Protein AF-A0A836QS23-F1 (afdb_monomer_lite)

Structure (mmCIF, N/CA/C/O backbone):
data_AF-A0A836QS23-F1
#
_entry.id   AF-A0A836QS23-F1
#
loop_
_atom_site.group_PDB
_atom_site.id
_atom_site.type_symbol
_atom_site.label_atom_id
_atom_site.label_alt_id
_atom_site.label_comp_id
_atom_site.label_asym_id
_atom_site.label_entity_id
_atom_site.label_seq_id
_atom_site.pdbx_PDB_ins_code
_atom_site.Cartn_x
_atom_site.Cartn_y
_atom_site.Cartn_z
_atom_site.occupancy
_atom_site.B_iso_or_equiv
_atom_site.auth_seq_id
_atom_site.auth_comp_id
_atom_site.auth_asym_id
_atom_site.auth_atom_id
_atom_site.pdbx_PDB_model_num
ATOM 1 N N . MET A 1 1 ? -22.807 -13.019 1.064 1.00 57.59 1 MET A N 1
ATOM 2 C CA . MET A 1 1 ? -22.419 -12.203 -0.110 1.00 57.59 1 MET A CA 1
ATOM 3 C C . MET A 1 1 ? -22.154 -10.700 0.180 1.00 57.59 1 MET A C 1
ATOM 5 O O . MET A 1 1 ? -22.660 -9.869 -0.562 1.00 57.59 1 MET A O 1
ATOM 9 N N . PRO A 1 2 ? -21.338 -10.298 1.186 1.00 75.88 2 PRO A N 1
ATOM 10 C CA . PRO A 1 2 ? -20.840 -8.910 1.291 1.00 75.88 2 PRO A CA 1
ATOM 11 C C . PRO A 1 2 ? -19.527 -8.668 0.519 1.00 75.88 2 PRO A C 1
ATOM 13 O O . PRO A 1 2 ? -19.369 -7.630 -0.110 1.00 75.88 2 PRO A O 1
ATOM 16 N N . ALA A 1 3 ? -18.608 -9.642 0.518 1.00 83.88 3 ALA A N 1
ATOM 17 C CA . ALA A 1 3 ? -17.294 -9.510 -0.124 1.00 83.88 3 ALA A CA 1
ATOM 18 C C . ALA A 1 3 ? -17.374 -9.441 -1.661 1.00 83.88 3 ALA A C 1
ATOM 20 O O . ALA A 1 3 ? -16.692 -8.629 -2.276 1.00 83.88 3 ALA A O 1
ATOM 21 N N . GLY A 1 4 ? -18.258 -10.239 -2.274 1.00 89.00 4 GLY A N 1
ATOM 22 C CA . GLY A 1 4 ? -18.464 -10.223 -3.726 1.00 89.00 4 GLY A CA 1
ATOM 23 C C . GLY A 1 4 ? -18.964 -8.872 -4.246 1.00 89.00 4 GLY A C 1
ATOM 24 O O . GLY A 1 4 ? -18.514 -8.427 -5.292 1.00 89.00 4 GLY A O 1
ATOM 25 N N . LEU A 1 5 ? -19.822 -8.179 -3.486 1.00 91.94 5 LEU A N 1
ATOM 26 C CA . LEU A 1 5 ? -20.292 -6.837 -3.843 1.00 91.94 5 LEU A CA 1
ATOM 27 C C . LEU A 1 5 ? -19.134 -5.832 -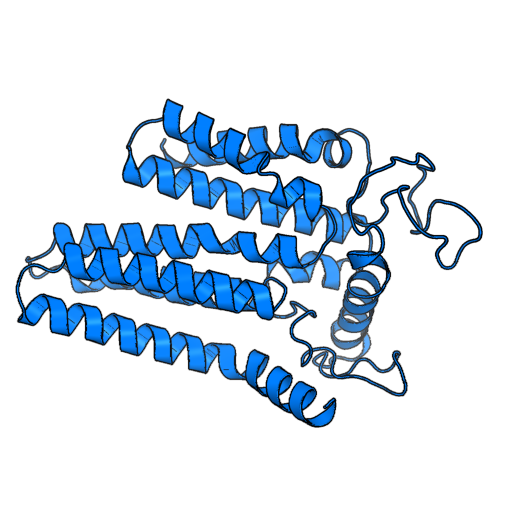3.897 1.00 91.94 5 LEU A C 1
ATOM 29 O O . LEU A 1 5 ? -19.026 -5.080 -4.860 1.00 91.94 5 LEU A O 1
ATOM 33 N N . VAL A 1 6 ? -18.277 -5.832 -2.869 1.00 94.12 6 VAL A N 1
ATOM 34 C CA . VAL A 1 6 ? -17.115 -4.934 -2.795 1.00 94.12 6 VAL A CA 1
ATOM 35 C C . VAL A 1 6 ? -16.161 -5.205 -3.952 1.00 94.12 6 VAL A C 1
ATOM 37 O O . VAL A 1 6 ? -15.735 -4.266 -4.616 1.00 94.12 6 VAL A O 1
ATOM 40 N N . LEU A 1 7 ? -15.865 -6.478 -4.225 1.00 95.69 7 LEU A N 1
ATOM 41 C CA . LEU A 1 7 ? -14.952 -6.854 -5.300 1.00 95.69 7 LEU A CA 1
ATOM 42 C C . LEU A 1 7 ? -15.500 -6.465 -6.677 1.00 95.69 7 LEU A C 1
ATOM 44 O O . LEU A 1 7 ? -14.796 -5.819 -7.444 1.00 95.69 7 LEU A O 1
ATOM 48 N N . VAL A 1 8 ? -16.757 -6.803 -6.978 1.00 94.62 8 VAL A N 1
ATOM 49 C CA . VAL A 1 8 ? -17.387 -6.453 -8.262 1.00 94.62 8 VAL A CA 1
ATOM 50 C C . VAL A 1 8 ? -17.455 -4.936 -8.432 1.00 94.62 8 VAL A C 1
ATOM 52 O O . VAL A 1 8 ? -17.073 -4.425 -9.481 1.00 94.62 8 VAL A O 1
ATOM 55 N N . GLY A 1 9 ? -17.867 -4.203 -7.393 1.00 94.50 9 GLY A N 1
ATOM 56 C CA . GLY A 1 9 ? -17.888 -2.740 -7.416 1.00 94.50 9 GLY A CA 1
ATOM 57 C C . GLY A 1 9 ? -16.504 -2.135 -7.658 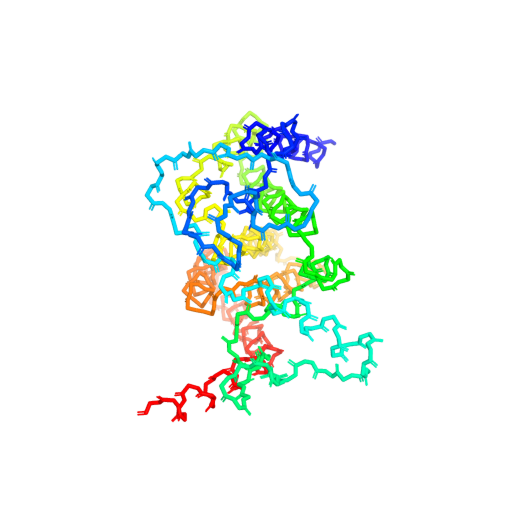1.00 94.50 9 GLY A C 1
ATOM 58 O O . GLY A 1 9 ? -16.372 -1.225 -8.472 1.00 94.50 9 GLY A O 1
ATOM 59 N N . ALA A 1 10 ? -15.465 -2.670 -7.013 1.00 97.12 10 ALA A N 1
ATOM 60 C CA . ALA A 1 10 ? -14.087 -2.220 -7.191 1.00 97.12 10 ALA A CA 1
ATOM 61 C C . ALA A 1 10 ? -13.542 -2.524 -8.596 1.00 97.12 10 ALA A C 1
ATOM 63 O O . ALA A 1 10 ? -12.904 -1.659 -9.188 1.00 97.12 10 ALA A O 1
ATOM 64 N N . VAL A 1 11 ? -13.824 -3.704 -9.158 1.00 97.31 11 VAL A N 1
ATOM 65 C CA . VAL A 1 11 ? -13.418 -4.071 -10.528 1.00 97.31 11 VAL A CA 1
ATOM 66 C C . VAL A 1 11 ? -14.115 -3.193 -11.564 1.00 97.31 11 VAL A C 1
ATOM 68 O O . VAL A 1 11 ? -13.464 -2.714 -12.491 1.00 97.31 11 VAL A O 1
ATOM 71 N N . LEU A 1 12 ? -15.414 -2.926 -11.400 1.00 96.06 12 LEU A N 1
ATOM 72 C CA . LEU A 1 12 ? -16.148 -2.009 -12.276 1.00 96.06 12 LEU A CA 1
ATOM 73 C C . LEU A 1 12 ? -15.589 -0.585 -12.179 1.00 96.06 12 LEU A C 1
ATOM 75 O O . LEU A 1 12 ? -15.312 0.035 -13.201 1.00 96.06 12 LEU A O 1
ATOM 79 N N . ALA A 1 13 ? -15.361 -0.082 -10.964 1.00 96.56 13 ALA A N 1
ATOM 80 C CA . ALA A 1 13 ? -14.792 1.245 -10.740 1.00 96.56 13 ALA A CA 1
ATOM 81 C C . ALA A 1 13 ? -13.368 1.380 -11.313 1.00 96.56 13 ALA A C 1
ATOM 83 O O . ALA A 1 13 ? -13.036 2.392 -11.933 1.00 96.56 13 ALA A O 1
ATOM 84 N N . LEU A 1 14 ? -12.534 0.348 -11.158 1.00 97.44 14 LEU A N 1
ATOM 85 C CA . LEU A 1 14 ? -11.218 0.270 -11.789 1.00 97.44 14 LEU A CA 1
ATOM 86 C C . LEU A 1 14 ? -11.345 0.313 -13.313 1.00 97.44 14 LEU A C 1
ATOM 88 O O . LEU A 1 14 ? -10.713 1.147 -13.949 1.00 97.44 14 LEU A O 1
ATOM 92 N N . SER A 1 15 ? -12.207 -0.532 -13.881 1.00 96.50 15 SER A N 1
ATOM 93 C CA . SER A 1 15 ? -12.419 -0.624 -15.329 1.00 96.50 15 SER A CA 1
ATOM 94 C C . SER A 1 15 ? -12.868 0.704 -15.926 1.00 96.50 15 SER A C 1
ATOM 96 O O . SER A 1 15 ? -12.347 1.119 -16.954 1.00 96.50 15 SER A O 1
ATOM 98 N N . LEU A 1 16 ? -13.787 1.405 -15.257 1.00 94.69 16 LEU A N 1
ATOM 99 C CA . LEU A 1 16 ? -14.281 2.710 -15.697 1.00 94.69 16 LEU A CA 1
ATOM 100 C C . LEU A 1 16 ? -13.229 3.813 -15.561 1.00 94.69 16 LEU A C 1
ATOM 102 O O . LEU A 1 16 ? -13.131 4.673 -16.425 1.00 94.69 16 LEU A O 1
ATOM 106 N N . SER A 1 17 ? -12.448 3.812 -14.481 1.00 94.31 17 SER A N 1
ATOM 107 C CA . SER A 1 17 ? -11.466 4.875 -14.219 1.00 94.31 17 SER A CA 1
ATOM 108 C C . SER A 1 17 ? -10.116 4.669 -14.912 1.00 94.31 17 SER A C 1
ATOM 110 O O . SER A 1 17 ? -9.338 5.614 -15.013 1.00 94.31 17 SER A O 1
ATOM 112 N N . SER A 1 18 ? -9.837 3.454 -15.383 1.00 93.38 18 SER A N 1
ATOM 113 C CA . SER A 1 18 ? -8.595 3.056 -16.058 1.00 93.38 18 SER A CA 1
ATOM 114 C C . SER A 1 18 ? -8.866 2.459 -17.445 1.00 93.38 18 SER A C 1
ATOM 116 O O . SER A 1 18 ? -8.051 1.703 -17.974 1.00 93.38 18 SER A O 1
ATOM 118 N N . TYR A 1 19 ? -10.012 2.802 -18.043 1.00 92.50 19 TYR A N 1
ATOM 119 C CA . TYR A 1 19 ? -10.478 2.250 -19.315 1.00 92.50 19 TYR A CA 1
ATOM 120 C C . TYR A 1 19 ? -9.466 2.374 -20.475 1.00 92.50 19 TYR A C 1
ATOM 122 O O . TYR A 1 19 ? -9.386 1.420 -21.252 1.00 92.50 19 TYR A O 1
ATOM 130 N N . PRO A 1 20 ? -8.645 3.447 -20.606 1.00 88.50 20 PRO A N 1
ATOM 131 C CA . PRO A 1 20 ? -7.677 3.529 -21.698 1.00 88.50 20 PRO A CA 1
ATOM 132 C C . PRO A 1 20 ? -6.587 2.468 -21.584 1.00 88.50 20 PRO A C 1
ATOM 134 O O . PRO A 1 20 ? -6.158 1.906 -22.589 1.00 88.50 20 PRO A O 1
ATOM 137 N N . ILE A 1 21 ? -6.179 2.162 -20.353 1.00 89.75 21 ILE A N 1
ATOM 138 C CA . ILE A 1 21 ? -5.138 1.180 -20.071 1.00 89.75 21 ILE A CA 1
ATOM 139 C C . ILE A 1 21 ? -5.677 -0.233 -20.300 1.00 89.75 21 ILE A C 1
ATOM 141 O O . ILE A 1 21 ? -5.030 -1.055 -20.938 1.00 89.75 21 ILE A O 1
ATOM 145 N N . ILE A 1 22 ? -6.893 -0.510 -19.825 1.00 91.94 22 ILE A N 1
ATOM 146 C CA . ILE A 1 22 ? -7.473 -1.859 -19.868 1.00 91.94 22 ILE A CA 1
ATOM 147 C C . ILE A 1 22 ? -7.976 -2.229 -21.271 1.00 91.94 22 ILE A C 1
ATOM 149 O O . ILE A 1 22 ? -7.797 -3.368 -21.694 1.00 91.94 22 ILE A O 1
ATOM 153 N N . PHE A 1 23 ? -8.618 -1.298 -21.987 1.00 92.00 23 PHE A N 1
ATOM 154 C CA . PHE A 1 23 ? -9.340 -1.610 -23.229 1.00 92.00 23 PHE A CA 1
ATOM 155 C C . PHE A 1 23 ? -8.728 -1.000 -24.491 1.00 92.00 23 PHE A C 1
ATOM 157 O O . PHE A 1 23 ? -8.997 -1.496 -25.581 1.00 92.00 23 PHE A O 1
ATOM 164 N N . PHE A 1 24 ? -7.915 0.053 -24.368 1.00 85.31 24 PHE A N 1
ATOM 165 C CA . PHE A 1 24 ? -7.359 0.777 -25.520 1.00 85.31 24 PHE A CA 1
ATOM 166 C C . PHE A 1 24 ? -5.838 0.657 -25.645 1.00 85.31 24 PHE A C 1
ATOM 168 O O . PHE A 1 24 ? -5.229 1.377 -26.430 1.00 85.31 24 PHE A O 1
ATOM 175 N N . GLY A 1 25 ? -5.226 -0.259 -24.888 1.00 81.56 25 GLY A N 1
ATOM 176 C CA . GLY A 1 25 ? -3.796 -0.544 -24.974 1.00 81.56 25 GLY A CA 1
ATOM 177 C C . GLY A 1 25 ? -2.912 0.645 -24.605 1.00 81.56 25 GLY A C 1
ATOM 178 O O . GLY A 1 25 ? -1.781 0.697 -25.074 1.00 81.56 25 GLY A O 1
ATOM 179 N N . LYS A 1 26 ? -3.416 1.606 -23.813 1.00 83.88 26 LYS A N 1
ATOM 180 C CA . LYS A 1 26 ? -2.613 2.726 -23.303 1.00 83.88 26 LYS A CA 1
ATOM 181 C C . LYS A 1 26 ? -1.786 2.294 -22.086 1.00 83.88 26 LYS A C 1
ATOM 183 O O . LYS A 1 26 ? -2.107 1.303 -21.441 1.00 83.88 26 LYS A O 1
ATOM 188 N N . SER A 1 27 ? -0.739 3.044 -21.748 1.00 83.38 27 SER A N 1
ATOM 189 C CA . SER A 1 27 ? 0.145 2.738 -20.613 1.00 83.38 27 SER A CA 1
ATOM 190 C C . SER A 1 27 ? 0.239 3.901 -19.624 1.00 83.38 27 SER A C 1
ATOM 192 O O . SER A 1 27 ? 0.289 5.064 -20.029 1.00 83.38 27 SER A O 1
ATOM 194 N N . TYR A 1 28 ? 0.312 3.589 -18.328 1.00 83.25 28 TYR A N 1
ATOM 195 C CA . TYR A 1 28 ? 0.644 4.543 -17.267 1.00 83.25 28 TYR A CA 1
ATOM 196 C C . TYR A 1 28 ? 2.083 5.040 -17.381 1.00 83.25 28 TYR A C 1
ATOM 198 O O . TYR A 1 28 ? 2.366 6.177 -17.016 1.00 83.25 28 TYR A O 1
ATOM 206 N N . VAL A 1 29 ? 2.998 4.196 -17.863 1.00 78.94 29 VAL A N 1
ATOM 207 C CA . VAL A 1 29 ? 4.446 4.465 -17.830 1.00 78.94 29 VAL A CA 1
ATOM 208 C C . VAL A 1 29 ? 5.071 4.737 -19.195 1.00 78.94 29 VAL A C 1
ATOM 210 O O . VAL A 1 29 ? 6.198 5.216 -19.258 1.00 78.94 29 VAL A O 1
ATOM 213 N N . SER A 1 30 ? 4.321 4.517 -20.276 1.00 67.94 30 SER A N 1
ATOM 214 C CA . SER A 1 30 ? 4.603 5.062 -21.608 1.00 67.94 30 SER A CA 1
ATOM 215 C C . SER A 1 30 ? 3.483 6.011 -22.057 1.00 67.94 30 SER A C 1
ATOM 217 O O . SER A 1 30 ? 2.884 5.793 -23.119 1.00 67.94 30 SER A O 1
ATOM 219 N N . PRO A 1 31 ? 3.144 7.052 -21.269 1.00 58.06 31 PRO A N 1
ATOM 220 C CA . PRO A 1 31 ? 2.199 8.041 -21.743 1.00 58.06 31 PRO A CA 1
ATOM 221 C C . PRO A 1 31 ? 2.833 8.709 -22.962 1.00 58.06 31 PRO A C 1
ATOM 223 O O . PRO A 1 31 ? 3.966 9.181 -22.886 1.00 58.06 31 PRO A O 1
ATOM 226 N N . GLY A 1 32 ? 2.127 8.806 -24.086 1.00 55.03 32 GLY A N 1
ATOM 227 C CA . GLY A 1 32 ? 2.599 9.611 -25.219 1.00 55.03 32 GLY A CA 1
ATOM 228 C C . GLY A 1 32 ? 2.611 11.120 -24.913 1.00 55.03 32 GLY A C 1
ATOM 229 O O . GLY A 1 32 ? 2.544 11.948 -25.806 1.00 55.03 32 GLY A O 1
ATOM 230 N N . TYR A 1 33 ? 2.667 11.508 -23.639 1.00 57.44 33 TYR A N 1
ATOM 231 C CA . TYR A 1 33 ? 2.225 12.789 -23.096 1.00 57.44 33 TYR A CA 1
ATOM 232 C C . TYR A 1 33 ? 3.390 13.619 -22.530 1.00 57.44 33 TYR A C 1
ATOM 234 O O . TYR A 1 33 ? 3.197 14.381 -21.590 1.00 57.44 33 TYR A O 1
ATOM 242 N N . GLY A 1 34 ? 4.622 13.457 -23.038 1.00 53.53 34 GLY A N 1
ATOM 243 C CA . GLY A 1 34 ? 5.790 14.041 -22.369 1.00 53.53 34 GLY A CA 1
ATOM 244 C C . GLY A 1 34 ? 7.131 14.046 -23.121 1.00 53.53 34 GLY A C 1
ATOM 245 O O . GLY A 1 34 ? 7.172 13.764 -24.326 1.00 53.53 34 GLY A O 1
ATOM 246 N N . PRO A 1 35 ? 8.215 14.423 -22.403 1.00 49.59 35 PRO A N 1
ATOM 247 C CA . PRO A 1 35 ? 9.499 14.862 -22.961 1.00 49.59 35 PRO A CA 1
ATOM 248 C C . PRO A 1 35 ? 10.155 13.797 -23.837 1.00 49.59 35 PRO A C 1
ATOM 250 O O . PRO A 1 35 ? 9.959 12.609 -23.604 1.00 49.59 35 PRO A O 1
ATOM 253 N N . GLN A 1 36 ? 10.936 14.233 -24.832 1.00 47.50 36 GLN A N 1
ATOM 254 C CA . GLN A 1 36 ? 11.770 13.338 -25.638 1.00 47.50 36 GLN A CA 1
ATOM 255 C C . GLN A 1 36 ? 12.676 12.522 -24.706 1.00 47.50 36 GLN A C 1
ATOM 257 O O . GLN A 1 36 ? 13.463 13.089 -23.949 1.00 47.50 36 GLN A O 1
ATOM 262 N N . MET A 1 37 ? 12.510 11.200 -24.721 1.00 55.34 37 MET A N 1
ATOM 263 C CA . MET A 1 37 ? 13.399 10.266 -24.026 1.00 55.34 37 MET A CA 1
ATOM 264 C C . MET A 1 37 ? 14.561 9.889 -24.963 1.00 55.34 37 MET A C 1
ATOM 266 O O . MET A 1 37 ? 14.868 10.621 -25.896 1.00 55.34 37 MET A O 1
ATOM 270 N N . LEU A 1 38 ? 15.212 8.742 -24.739 1.00 47.31 38 LEU A N 1
ATOM 271 C CA . LEU A 1 38 ? 16.379 8.266 -25.503 1.00 47.31 38 LEU A CA 1
ATOM 272 C C . LEU A 1 38 ? 16.175 8.205 -27.034 1.00 47.31 38 LEU A C 1
ATOM 274 O O . LEU A 1 38 ? 17.146 8.124 -27.779 1.00 47.31 38 LEU A O 1
ATOM 278 N N . TYR A 1 39 ? 14.920 8.199 -27.482 1.00 53.97 39 TYR A N 1
ATOM 279 C CA . TYR A 1 39 ? 14.531 8.175 -28.883 1.00 53.97 39 TYR A CA 1
ATOM 280 C C . TYR A 1 39 ? 14.003 9.542 -29.315 1.00 53.97 39 TYR A C 1
ATOM 282 O O . TYR A 1 39 ? 13.221 10.174 -28.601 1.00 53.97 39 TYR A O 1
ATOM 290 N N . ASP A 1 40 ? 14.358 9.943 -30.535 1.00 51.47 40 ASP A N 1
ATOM 291 C CA . ASP A 1 40 ? 13.975 11.232 -31.125 1.00 51.47 40 ASP A CA 1
ATOM 292 C C . ASP A 1 40 ? 12.448 11.407 -31.278 1.00 51.47 40 ASP A C 1
ATOM 294 O O . ASP A 1 40 ? 11.956 12.526 -31.459 1.00 51.47 40 ASP A O 1
ATOM 298 N N . GLY A 1 41 ? 11.681 10.314 -31.171 1.00 56.91 41 GLY A N 1
ATOM 299 C CA . GLY A 1 41 ? 10.227 10.288 -31.283 1.00 56.91 41 GLY A CA 1
ATOM 300 C C . GLY A 1 41 ? 9.556 9.269 -30.361 1.00 56.91 41 GLY A C 1
ATOM 301 O O . GLY A 1 41 ? 10.185 8.363 -29.820 1.00 56.91 41 GLY A O 1
ATOM 302 N N . LEU A 1 42 ? 8.243 9.435 -30.189 1.00 58.81 42 LEU A N 1
ATOM 303 C CA . LEU A 1 42 ? 7.385 8.444 -29.542 1.00 58.81 42 LEU A CA 1
ATOM 304 C C . LEU A 1 42 ? 7.292 7.177 -30.413 1.00 58.81 42 LEU A C 1
ATOM 306 O O . LEU A 1 42 ? 7.285 7.307 -31.639 1.00 58.81 42 LEU A O 1
ATOM 310 N N . PRO A 1 43 ? 7.148 5.980 -29.816 1.00 60.16 43 PRO A N 1
ATOM 311 C CA . PRO A 1 43 ? 7.026 5.705 -28.382 1.00 60.16 43 PRO A CA 1
ATOM 312 C C . PRO A 1 43 ? 8.375 5.475 -27.679 1.00 60.16 43 PRO A C 1
ATOM 314 O O . PRO A 1 43 ? 9.314 4.944 -28.259 1.00 60.16 43 PRO A O 1
ATOM 317 N N . TYR A 1 44 ? 8.458 5.838 -26.394 1.00 60.38 44 TYR A N 1
ATOM 318 C CA . TYR A 1 44 ? 9.711 5.793 -25.623 1.00 60.38 44 TYR A CA 1
ATOM 319 C C . TYR A 1 44 ? 10.038 4.428 -24.996 1.00 60.38 44 TYR A C 1
ATOM 321 O O . TYR A 1 44 ? 11.118 4.261 -24.430 1.00 60.38 44 TYR A O 1
ATOM 329 N N . VAL A 1 45 ? 9.116 3.463 -25.068 1.00 59.06 45 VAL A N 1
ATOM 330 C CA . VAL A 1 45 ? 9.260 2.123 -24.481 1.00 59.06 45 VAL A CA 1
ATOM 331 C C . VAL A 1 45 ? 9.144 1.062 -25.584 1.00 59.06 45 VAL A C 1
ATOM 333 O O . VAL A 1 45 ? 8.177 1.109 -26.354 1.00 59.06 45 VAL A O 1
ATOM 336 N N . PRO A 1 46 ? 10.077 0.090 -25.670 1.00 61.94 46 PRO A N 1
ATOM 337 C CA . PRO A 1 46 ? 10.007 -0.990 -26.652 1.00 61.94 46 PRO A CA 1
ATOM 338 C C . PRO A 1 46 ? 8.677 -1.757 -26.599 1.00 61.94 46 PRO A C 1
ATOM 340 O O . PRO A 1 46 ? 8.203 -2.133 -25.529 1.00 61.94 46 PRO A O 1
ATOM 343 N N . GLY A 1 47 ? 8.076 -2.005 -27.767 1.00 67.19 47 GLY A N 1
ATOM 344 C CA . GLY A 1 47 ? 6.835 -2.781 -27.904 1.00 67.19 47 GLY A CA 1
ATOM 345 C C . GLY A 1 47 ? 5.534 -1.973 -27.834 1.00 67.19 47 GLY A C 1
ATOM 346 O O . GLY A 1 47 ? 4.473 -2.517 -28.132 1.00 67.19 47 GLY A O 1
ATOM 347 N N . TYR A 1 48 ? 5.590 -0.681 -27.508 1.00 65.31 48 TYR A N 1
ATOM 348 C CA . TYR A 1 48 ? 4.432 0.215 -27.575 1.00 65.31 48 TYR A CA 1
ATOM 349 C C . TYR A 1 48 ? 4.286 0.811 -28.989 1.00 65.31 48 TYR A C 1
ATOM 351 O O . TYR A 1 48 ? 5.283 0.950 -29.688 1.00 65.31 48 TYR A O 1
ATOM 359 N N . GLN A 1 49 ? 3.063 1.130 -29.438 1.00 70.06 49 GLN A N 1
ATOM 360 C CA . GLN A 1 49 ? 2.792 1.608 -30.817 1.00 70.06 49 GLN A CA 1
ATOM 361 C C . GLN A 1 49 ? 2.132 2.998 -30.879 1.00 70.06 49 GLN A C 1
ATOM 363 O O . GLN A 1 49 ? 2.065 3.603 -31.943 1.00 70.06 49 GLN A O 1
ATOM 368 N N . SER A 1 50 ? 1.620 3.516 -29.759 1.00 66.50 50 SER A N 1
ATOM 369 C CA . SER A 1 50 ? 0.878 4.783 -29.744 1.00 66.50 50 SER A CA 1
ATOM 370 C C . SER A 1 50 ? 1.812 5.996 -29.688 1.00 66.50 50 SER A C 1
ATOM 372 O O . SER A 1 50 ? 2.675 6.080 -28.814 1.00 66.50 50 SER A O 1
ATOM 374 N N . THR A 1 51 ? 1.552 6.984 -30.550 1.00 68.00 51 THR A N 1
ATOM 375 C CA . THR A 1 51 ? 2.242 8.289 -30.604 1.00 68.00 51 THR A CA 1
ATOM 376 C C . THR A 1 51 ? 1.375 9.465 -30.133 1.00 68.00 51 THR A C 1
ATOM 378 O O . THR A 1 51 ? 1.821 10.610 -30.197 1.00 68.00 51 THR A O 1
ATOM 381 N N . ASP A 1 52 ? 0.137 9.207 -29.695 1.00 64.12 52 ASP A N 1
ATOM 382 C CA . ASP A 1 52 ? -0.821 10.233 -29.258 1.00 64.12 52 ASP A CA 1
ATOM 383 C C . ASP A 1 52 ? -0.282 11.101 -28.117 1.00 64.12 52 ASP A C 1
ATOM 385 O O . ASP A 1 52 ? 0.254 10.569 -27.145 1.00 64.12 52 ASP A O 1
ATOM 389 N N . ARG A 1 53 ? -0.529 12.416 -28.186 1.00 59.34 53 ARG A N 1
ATOM 390 C CA . ARG A 1 53 ? -0.193 13.386 -27.132 1.00 59.34 53 ARG A CA 1
ATOM 391 C C . ARG A 1 53 ? -1.458 13.946 -26.466 1.00 59.34 53 ARG A C 1
ATOM 393 O O . ARG A 1 53 ? -2.440 14.209 -27.150 1.00 59.34 53 ARG A O 1
ATOM 400 N N . GLU A 1 54 ? -1.414 14.176 -25.157 1.00 56.94 54 GLU A N 1
ATOM 401 C CA . GLU A 1 54 ? -2.454 14.830 -24.354 1.00 56.94 54 GLU A CA 1
ATOM 402 C C . GLU A 1 54 ? -1.779 15.917 -23.509 1.00 56.94 54 GLU A C 1
ATOM 404 O O . GLU A 1 54 ? -0.701 15.690 -22.959 1.00 56.94 54 GLU A O 1
ATOM 409 N N . ASP A 1 55 ? -2.398 17.097 -23.434 1.00 60.09 55 ASP A N 1
ATOM 410 C CA . ASP A 1 55 ? -1.914 18.233 -22.642 1.00 60.09 55 ASP A CA 1
ATOM 411 C C . ASP A 1 55 ? -2.527 18.172 -21.237 1.00 60.09 55 ASP A C 1
ATOM 413 O O . ASP A 1 55 ? -3.625 18.674 -20.981 1.00 60.09 55 ASP A O 1
ATOM 417 N N . LEU A 1 56 ? -1.850 17.451 -20.341 1.00 60.75 56 LEU A N 1
ATOM 418 C CA . LEU A 1 56 ? -2.264 17.258 -18.955 1.00 60.75 56 LEU A CA 1
ATOM 419 C C . LEU A 1 56 ? -1.237 17.892 -18.008 1.00 60.75 56 LEU A C 1
ATOM 421 O O . LEU A 1 56 ? -0.038 17.722 -18.215 1.00 60.75 56 LEU A O 1
ATOM 425 N N . PRO A 1 57 ? -1.662 18.535 -16.903 1.00 58.69 57 PRO A N 1
ATOM 426 C CA . PRO A 1 57 ? -0.761 19.177 -15.937 1.00 58.69 57 PRO A CA 1
ATOM 427 C C . PRO A 1 57 ? -0.008 18.174 -15.035 1.00 58.69 57 PRO A C 1
ATOM 429 O O . PRO A 1 57 ? 0.340 18.491 -13.898 1.00 58.69 57 PRO A O 1
ATOM 432 N N . ALA A 1 58 ? 0.188 16.940 -15.497 1.00 61.62 58 ALA A N 1
ATOM 433 C CA . ALA A 1 58 ? 0.777 15.847 -14.739 1.00 61.62 58 ALA A CA 1
ATOM 434 C C . ALA A 1 58 ? 2.236 15.596 -15.158 1.00 61.62 58 ALA A C 1
ATOM 436 O O . ALA A 1 58 ? 2.612 15.780 -16.313 1.00 61.62 58 ALA A O 1
ATOM 437 N N . ASP A 1 59 ? 3.068 15.170 -14.205 1.00 67.19 59 ASP A N 1
ATOM 438 C CA . ASP A 1 59 ? 4.499 14.931 -14.420 1.00 67.19 59 ASP A CA 1
ATOM 439 C C . ASP A 1 59 ? 4.740 13.640 -15.224 1.00 67.19 59 ASP A C 1
ATOM 441 O O . ASP A 1 59 ? 4.973 12.562 -14.673 1.00 67.19 59 ASP A O 1
ATOM 445 N N . ALA A 1 60 ? 4.690 13.749 -16.553 1.00 65.62 60 ALA A N 1
ATOM 446 C CA . ALA A 1 60 ? 4.892 12.636 -17.481 1.00 65.62 60 ALA A CA 1
ATOM 447 C C . ALA A 1 60 ? 6.250 11.916 -17.308 1.00 65.62 60 ALA A C 1
ATOM 449 O O . ALA A 1 60 ? 6.380 10.755 -17.694 1.00 65.62 60 ALA A O 1
ATOM 450 N N . GLY A 1 61 ? 7.242 12.577 -16.702 1.00 71.56 61 GLY A N 1
ATOM 451 C CA . GLY A 1 61 ? 8.585 12.046 -16.485 1.00 71.56 61 GLY A CA 1
ATOM 452 C C . GLY A 1 61 ? 8.780 11.272 -15.176 1.00 71.56 61 GLY A C 1
ATOM 453 O O . GLY A 1 61 ? 9.750 10.524 -15.052 1.00 71.56 61 GLY A O 1
ATOM 454 N N . ALA A 1 62 ? 7.851 11.379 -14.221 1.00 76.31 62 ALA A N 1
ATOM 455 C CA . ALA A 1 62 ? 7.996 10.825 -12.871 1.00 76.31 62 ALA A CA 1
ATOM 456 C C . ALA A 1 62 ? 8.416 9.341 -12.821 1.00 76.31 62 ALA A C 1
ATOM 458 O O . ALA A 1 62 ? 9.230 8.949 -11.986 1.00 76.31 62 ALA A O 1
ATOM 459 N N . MET A 1 63 ? 7.862 8.509 -13.705 1.00 83.06 63 MET A N 1
ATOM 460 C CA . MET A 1 63 ? 8.204 7.084 -13.808 1.00 83.06 63 MET A CA 1
ATOM 461 C C . MET A 1 63 ? 9.401 6.806 -14.731 1.00 83.06 63 MET A C 1
ATOM 463 O O . MET A 1 63 ? 10.308 6.090 -14.290 1.00 83.06 63 MET A O 1
ATOM 467 N N . PRO A 1 64 ? 9.448 7.351 -15.967 1.00 77.75 64 PRO A N 1
ATOM 468 C CA . PRO A 1 64 ? 10.543 7.094 -16.901 1.00 77.75 64 PRO A CA 1
ATOM 469 C C . PRO A 1 64 ? 11.932 7.492 -16.403 1.0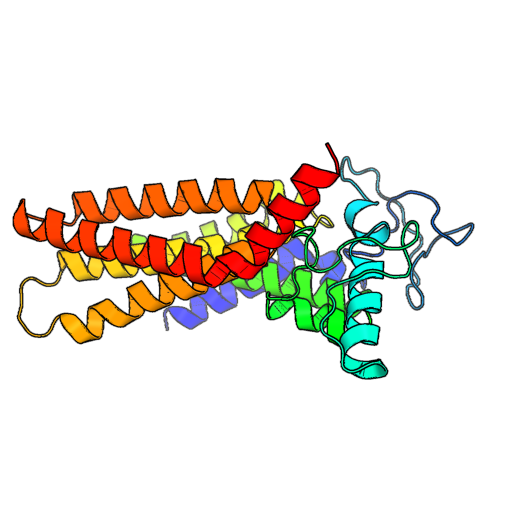0 77.75 64 PRO A C 1
ATOM 471 O O . PRO A 1 64 ? 12.896 6.790 -16.698 1.00 77.75 64 PRO A O 1
ATOM 474 N N . TRP A 1 65 ? 12.052 8.582 -15.638 1.00 74.81 65 TRP A N 1
ATOM 475 C CA . TRP A 1 65 ? 13.363 9.075 -15.202 1.00 74.81 65 TRP A CA 1
ATOM 476 C C . TRP A 1 65 ? 14.070 8.161 -14.216 1.00 74.81 65 TRP A C 1
ATOM 478 O O . TRP A 1 65 ? 15.295 8.185 -14.122 1.00 74.81 65 TRP A O 1
ATOM 488 N N . GLN A 1 66 ? 13.303 7.391 -13.448 1.00 79.75 66 GLN A N 1
ATOM 489 C CA . GLN A 1 66 ? 13.837 6.800 -12.237 1.00 79.75 66 GLN A CA 1
ATOM 490 C C . GLN A 1 66 ? 13.274 5.407 -11.960 1.00 79.75 66 GLN A C 1
ATOM 492 O O . GLN A 1 66 ? 14.014 4.425 -11.935 1.00 79.75 66 GLN A O 1
ATOM 497 N N . ASN A 1 67 ? 11.965 5.300 -11.751 1.00 83.56 67 ASN A N 1
ATOM 498 C CA . ASN A 1 67 ? 11.355 4.074 -11.245 1.00 83.56 67 ASN A CA 1
ATOM 499 C C . ASN A 1 67 ? 11.375 2.933 -12.269 1.00 83.56 67 ASN A C 1
ATOM 501 O O . ASN A 1 67 ? 11.598 1.788 -11.877 1.00 83.56 67 ASN A O 1
ATOM 505 N N . LEU A 1 68 ? 11.211 3.236 -13.563 1.00 83.00 68 LEU A N 1
ATOM 506 C CA . LEU A 1 68 ? 11.366 2.239 -14.628 1.00 83.00 68 LEU A CA 1
ATOM 507 C C . LEU A 1 68 ? 12.796 1.654 -14.650 1.00 83.00 68 LEU A C 1
ATOM 509 O O . LEU A 1 68 ? 12.928 0.442 -14.441 1.00 83.00 68 LEU A O 1
ATOM 513 N N . PRO A 1 69 ? 13.872 2.465 -14.782 1.00 85.31 69 PRO A N 1
ATOM 514 C CA . PRO A 1 69 ? 15.242 1.970 -14.654 1.00 85.31 69 PRO A CA 1
ATOM 515 C C . PRO A 1 69 ? 15.491 1.182 -13.367 1.00 85.31 69 PRO A C 1
ATOM 517 O O . PRO A 1 69 ? 16.113 0.124 -13.405 1.00 85.31 69 PRO A O 1
ATOM 520 N N . TYR A 1 70 ? 14.983 1.646 -12.223 1.00 91.06 70 TYR A N 1
ATOM 521 C CA . TYR A 1 70 ? 15.222 0.974 -10.945 1.00 91.06 70 TYR A CA 1
ATOM 522 C C . TYR A 1 70 ? 14.671 -0.442 -10.900 1.00 91.06 70 TYR A C 1
ATOM 524 O O . TYR A 1 70 ? 15.368 -1.322 -10.406 1.00 91.06 70 TYR A O 1
ATOM 532 N N . SER A 1 71 ? 13.482 -0.688 -11.455 1.00 92.56 71 SER A N 1
ATOM 533 C CA . SER A 1 71 ? 12.952 -2.054 -11.536 1.00 92.56 71 SER A CA 1
ATOM 534 C C . SER A 1 71 ? 13.818 -2.992 -12.377 1.00 92.56 71 SER A C 1
ATOM 536 O O . SER A 1 71 ? 13.948 -4.163 -12.023 1.00 92.56 71 SER A O 1
ATOM 538 N N . ARG A 1 72 ? 14.481 -2.481 -13.424 1.00 92.31 72 ARG A N 1
ATOM 539 C CA . ARG A 1 72 ? 15.456 -3.258 -14.201 1.00 92.31 72 ARG A CA 1
ATOM 540 C C . ARG A 1 72 ? 16.737 -3.513 -13.402 1.00 92.31 72 ARG A C 1
ATOM 542 O O . ARG A 1 72 ? 17.180 -4.651 -13.328 1.00 92.31 72 ARG A O 1
ATOM 549 N N . VAL A 1 73 ? 17.275 -2.503 -12.718 1.00 92.94 73 VAL A N 1
ATOM 550 C CA . VAL A 1 73 ? 18.460 -2.678 -11.852 1.00 92.94 73 VAL A CA 1
ATOM 551 C C . VAL A 1 73 ? 18.179 -3.657 -10.704 1.00 92.94 73 VAL A C 1
ATOM 553 O O . VAL A 1 73 ? 19.038 -4.455 -10.338 1.00 92.94 73 VAL A O 1
ATOM 556 N N . GLN A 1 74 ? 16.970 -3.633 -10.138 1.00 95.12 74 GLN A N 1
ATOM 557 C CA . GLN A 1 74 ? 16.530 -4.608 -9.136 1.00 95.12 74 GLN A CA 1
ATOM 558 C C . GLN A 1 74 ? 16.420 -6.017 -9.719 1.00 95.12 74 GLN A C 1
ATOM 560 O O . GLN A 1 74 ? 16.795 -6.970 -9.039 1.00 95.12 74 GLN A O 1
ATOM 565 N N . HIS A 1 75 ? 15.920 -6.151 -10.952 1.00 95.56 75 HIS A N 1
ATOM 566 C CA . HIS A 1 75 ? 15.864 -7.433 -11.648 1.00 95.56 75 HIS A CA 1
ATOM 567 C C . HIS A 1 75 ? 17.263 -8.035 -11.786 1.00 95.56 75 HIS A C 1
ATOM 569 O O . HIS A 1 75 ? 17.489 -9.156 -11.341 1.00 95.56 75 HIS A O 1
ATOM 575 N N . GLU A 1 76 ? 18.207 -7.271 -12.334 1.00 94.56 76 GLU A N 1
ATOM 576 C CA . GLU A 1 76 ? 19.592 -7.708 -12.540 1.00 94.56 76 GLU A CA 1
ATOM 577 C C . GLU A 1 76 ? 20.258 -8.083 -11.213 1.00 94.56 76 GLU A C 1
ATOM 579 O O . GLU A 1 76 ? 20.829 -9.165 -11.083 1.00 94.56 76 GLU A O 1
ATOM 584 N N . ALA A 1 77 ? 20.103 -7.245 -10.181 1.00 94.31 77 ALA A N 1
ATOM 585 C CA . ALA A 1 77 ? 20.631 -7.541 -8.853 1.00 94.31 77 ALA A CA 1
ATOM 586 C C . ALA A 1 77 ? 20.139 -8.901 -8.334 1.00 94.31 77 ALA A C 1
ATOM 588 O O . ALA A 1 77 ? 20.951 -9.733 -7.940 1.00 94.31 77 ALA A O 1
ATOM 589 N N . VAL A 1 78 ? 18.829 -9.160 -8.381 1.00 96.31 78 VAL A N 1
ATOM 590 C CA . VAL A 1 78 ? 18.238 -10.374 -7.798 1.00 96.31 78 VAL A CA 1
ATOM 591 C C . VAL A 1 78 ? 18.464 -11.610 -8.668 1.00 96.31 78 VAL A C 1
ATOM 593 O O . VAL A 1 78 ? 18.871 -12.649 -8.151 1.00 96.31 78 VAL A O 1
ATOM 596 N N . PHE A 1 79 ? 18.170 -11.524 -9.965 1.00 96.81 79 PHE A N 1
ATOM 597 C CA . PHE A 1 79 ? 18.087 -12.685 -10.854 1.00 96.81 79 PHE A CA 1
ATOM 598 C C . PHE A 1 79 ? 19.380 -12.967 -11.618 1.00 96.81 79 PHE A C 1
ATOM 600 O O . PHE A 1 79 ? 19.643 -14.127 -11.929 1.00 96.81 79 PHE A O 1
ATOM 607 N N . GLU A 1 80 ? 20.197 -11.949 -11.891 1.00 95.25 80 GLU A N 1
ATOM 608 C CA . GLU A 1 80 ? 21.461 -12.120 -12.620 1.00 95.25 80 GLU A CA 1
ATOM 609 C C . GLU A 1 80 ? 22.667 -12.190 -11.674 1.00 95.25 80 GLU A C 1
ATOM 611 O O . GLU A 1 80 ? 23.638 -12.891 -11.962 1.00 95.25 80 GLU A O 1
ATOM 616 N N . HIS A 1 81 ? 22.618 -11.498 -10.530 1.00 94.12 81 HIS A N 1
ATOM 617 C CA . HIS A 1 81 ? 23.747 -11.419 -9.593 1.00 94.12 81 HIS A CA 1
ATOM 618 C C . HIS A 1 81 ? 23.506 -12.104 -8.240 1.00 94.12 81 HIS A C 1
ATOM 620 O O . HIS A 1 81 ? 24.466 -12.361 -7.516 1.00 94.12 81 HIS A O 1
ATOM 626 N N . GLY A 1 82 ? 22.260 -12.442 -7.889 1.00 95.00 82 GLY A N 1
ATOM 627 C CA . GLY A 1 82 ? 21.935 -13.041 -6.588 1.00 95.00 82 GLY A CA 1
ATOM 628 C C . GLY A 1 82 ? 22.163 -12.094 -5.401 1.00 95.00 82 GLY A C 1
ATOM 629 O O . GLY A 1 82 ? 22.382 -12.538 -4.274 1.00 95.00 82 GLY A O 1
ATOM 630 N N . GLU A 1 83 ? 22.129 -10.787 -5.651 1.00 93.44 83 GLU A N 1
ATOM 631 C CA . GLU A 1 83 ? 22.399 -9.718 -4.697 1.00 93.44 83 GLU A CA 1
ATOM 632 C C . GLU A 1 83 ? 21.100 -9.046 -4.235 1.00 93.44 83 GLU A C 1
ATOM 634 O O . GLU A 1 83 ? 20.131 -8.889 -4.981 1.00 93.44 83 GLU A O 1
ATOM 639 N N . PHE A 1 84 ? 21.090 -8.568 -2.990 1.00 92.44 84 PHE A N 1
ATOM 640 C CA . PHE A 1 84 ? 20.046 -7.648 -2.550 1.00 92.44 84 PHE A CA 1
ATOM 641 C C . PHE A 1 84 ? 20.307 -6.261 -3.169 1.00 92.44 84 PHE A C 1
ATOM 643 O O . PHE A 1 84 ? 21.445 -5.789 -3.095 1.00 92.44 84 PHE A O 1
ATOM 650 N N . PRO A 1 85 ? 19.298 -5.566 -3.735 1.00 91.94 85 PRO A N 1
ATOM 651 C CA . PRO A 1 85 ? 19.485 -4.326 -4.498 1.00 91.94 85 PRO A CA 1
ATOM 652 C C . PRO A 1 85 ? 19.766 -3.106 -3.603 1.00 91.94 85 PRO A C 1
ATOM 654 O O . PRO A 1 85 ? 18.991 -2.151 -3.541 1.00 91.94 85 PRO A O 1
ATOM 657 N N . LEU A 1 86 ? 20.891 -3.124 -2.887 1.00 89.56 86 LEU A N 1
ATOM 658 C CA . LEU A 1 86 ? 21.328 -2.040 -2.007 1.00 89.56 86 LEU A CA 1
ATOM 659 C C . LEU A 1 86 ? 21.846 -0.834 -2.794 1.00 89.56 86 LEU A C 1
ATOM 661 O O . LEU A 1 86 ? 21.631 0.301 -2.371 1.00 89.56 86 LEU A O 1
ATOM 665 N N . TRP A 1 87 ? 22.492 -1.069 -3.937 1.00 87.94 87 TRP A N 1
ATOM 666 C CA . TRP A 1 87 ? 23.260 -0.072 -4.678 1.00 87.94 87 TRP A CA 1
ATOM 667 C C . TRP A 1 87 ? 22.870 -0.032 -6.155 1.00 87.94 87 TRP A C 1
ATOM 669 O O . TRP A 1 87 ? 22.794 -1.068 -6.813 1.00 87.94 87 TRP A O 1
ATOM 679 N N . ASN A 1 88 ? 22.648 1.167 -6.689 1.00 88.44 88 ASN A N 1
ATOM 680 C CA . ASN A 1 88 ? 22.449 1.394 -8.113 1.00 88.44 88 ASN A CA 1
ATOM 681 C C . ASN A 1 88 ? 23.779 1.795 -8.749 1.00 88.44 88 ASN A C 1
ATOM 683 O O . ASN A 1 88 ? 24.150 2.964 -8.711 1.00 88.44 88 ASN A O 1
ATOM 687 N N . ARG A 1 89 ? 24.464 0.830 -9.370 1.00 84.62 89 ARG A N 1
ATOM 688 C CA . ARG A 1 89 ? 25.767 1.016 -10.032 1.00 84.62 89 ARG A CA 1
ATOM 689 C C . ARG A 1 89 ? 25.725 1.884 -11.300 1.00 84.62 89 ARG A C 1
ATOM 691 O O . ARG A 1 89 ? 26.773 2.304 -11.774 1.00 84.62 89 ARG A O 1
ATOM 698 N N . TYR A 1 90 ? 24.535 2.167 -11.829 1.00 83.62 90 TYR A N 1
ATOM 699 C CA . TYR A 1 90 ? 24.347 2.857 -13.109 1.00 83.62 90 TYR A CA 1
ATOM 700 C C . TYR A 1 90 ? 24.041 4.353 -12.968 1.00 83.62 90 TYR A C 1
ATOM 702 O O . TYR A 1 90 ? 23.839 5.029 -13.972 1.00 83.62 90 TYR A O 1
ATOM 710 N N . ASN A 1 91 ? 24.004 4.891 -11.745 1.00 79.31 91 ASN A N 1
ATOM 711 C CA . ASN A 1 91 ? 23.728 6.307 -11.507 1.00 79.31 91 ASN A CA 1
ATOM 712 C C . ASN A 1 91 ? 24.882 6.979 -10.748 1.00 79.31 91 ASN A C 1
ATOM 714 O O . ASN A 1 91 ? 25.145 6.617 -9.608 1.00 79.31 91 ASN A O 1
ATOM 718 N N . SER A 1 92 ? 25.536 7.970 -11.368 1.00 66.69 92 SER A N 1
ATOM 719 C CA . SER A 1 92 ? 26.496 8.898 -10.735 1.00 66.69 92 SER A CA 1
ATOM 720 C C . SER A 1 92 ? 27.588 8.228 -9.881 1.00 66.69 92 SER A C 1
ATOM 722 O O . SER A 1 92 ? 27.750 8.554 -8.711 1.00 66.69 92 SER A O 1
ATOM 724 N N . ALA A 1 93 ? 28.319 7.263 -10.459 1.00 72.62 93 ALA A N 1
ATOM 725 C CA . ALA A 1 93 ? 29.311 6.399 -9.783 1.00 72.62 93 ALA A CA 1
ATOM 726 C C . ALA A 1 93 ? 28.750 5.496 -8.662 1.00 72.62 93 ALA A C 1
ATOM 728 O O . ALA A 1 93 ? 29.477 4.696 -8.069 1.00 72.62 93 ALA A O 1
ATOM 729 N N . GLY A 1 94 ? 27.443 5.567 -8.444 1.00 77.44 94 GLY A N 1
ATOM 730 C CA . GLY A 1 94 ? 26.661 4.699 -7.603 1.00 77.44 94 GLY A CA 1
ATOM 731 C C . GLY A 1 94 ? 25.849 5.467 -6.558 1.00 77.44 94 GLY A C 1
ATOM 732 O O . GLY A 1 94 ? 26.361 6.376 -5.908 1.00 77.44 94 GLY A O 1
ATOM 733 N N . LEU A 1 95 ? 24.584 5.082 -6.370 1.00 82.00 95 LEU A N 1
ATOM 734 C CA . LEU A 1 95 ? 23.703 5.637 -5.334 1.00 82.00 95 LEU A CA 1
ATOM 735 C C . LEU A 1 95 ? 22.979 4.527 -4.559 1.00 82.00 95 LEU A C 1
ATOM 737 O O . LEU A 1 95 ? 22.709 3.468 -5.132 1.00 82.00 95 LEU A O 1
ATOM 741 N N . PRO A 1 96 ? 22.592 4.746 -3.286 1.00 86.12 96 PRO A N 1
ATOM 742 C CA . PRO A 1 96 ? 21.764 3.794 -2.550 1.00 86.12 96 PRO A CA 1
ATOM 743 C C . PRO A 1 96 ? 20.419 3.549 -3.250 1.00 86.12 96 PRO A C 1
ATOM 745 O O . PRO A 1 96 ? 19.565 4.431 -3.317 1.00 86.12 96 PRO A O 1
ATOM 748 N N . LEU A 1 97 ? 20.206 2.327 -3.743 1.00 88.50 97 LEU A N 1
ATOM 749 C CA . LEU A 1 97 ? 18.980 1.925 -4.435 1.00 88.50 97 LEU A CA 1
ATOM 750 C C . LEU A 1 97 ? 17.884 1.572 -3.437 1.00 88.50 97 LEU A C 1
ATOM 752 O O . LEU A 1 97 ? 16.789 2.120 -3.503 1.00 88.50 97 LEU A O 1
ATOM 756 N N . PHE A 1 98 ? 18.179 0.698 -2.478 1.00 88.62 98 PHE A N 1
ATOM 757 C CA . PHE A 1 98 ? 17.241 0.388 -1.403 1.00 88.62 98 PHE A CA 1
ATOM 758 C C . PHE A 1 98 ? 17.025 1.600 -0.485 1.00 88.62 98 PHE A C 1
ATOM 760 O O . PHE A 1 98 ? 15.894 1.920 -0.126 1.00 88.62 98 PHE A O 1
ATOM 767 N N . GLY A 1 99 ? 18.116 2.309 -0.179 1.00 79.25 99 GLY A N 1
ATOM 768 C CA . GLY A 1 99 ? 18.162 3.382 0.810 1.00 79.25 99 GLY A CA 1
ATOM 769 C C . GLY A 1 99 ? 17.334 4.618 0.483 1.00 79.25 99 GLY A C 1
ATOM 770 O O . GLY A 1 99 ? 16.815 5.230 1.389 1.00 79.25 99 GLY A O 1
ATOM 771 N N . GLN A 1 100 ? 17.118 4.983 -0.774 1.00 79.19 100 GLN A N 1
ATOM 772 C CA . GLN A 1 100 ? 16.341 6.184 -1.151 1.00 79.19 100 GLN A CA 1
ATOM 773 C C . GLN A 1 100 ? 14.829 6.121 -0.838 1.00 79.19 100 GLN A C 1
ATOM 775 O O . GLN A 1 100 ? 14.105 7.088 -1.071 1.00 79.19 100 GLN A O 1
ATOM 780 N N . GLY A 1 101 ? 14.309 4.976 -0.382 1.00 73.62 101 GLY A N 1
ATOM 781 C CA . GLY A 1 101 ? 12.897 4.804 -0.025 1.00 73.62 101 GLY A CA 1
ATOM 782 C C . GLY A 1 101 ? 11.903 4.831 -1.196 1.00 73.62 101 GLY A C 1
ATOM 783 O O . GLY A 1 101 ? 10.709 4.646 -0.994 1.00 73.62 101 GLY A O 1
ATOM 784 N N . GLN A 1 102 ? 12.376 5.035 -2.427 1.00 80.94 102 GLN A N 1
ATOM 785 C CA . GLN A 1 102 ? 11.568 5.041 -3.654 1.00 80.94 102 GLN A CA 1
ATOM 786 C C . GLN A 1 102 ? 11.658 3.733 -4.449 1.00 80.94 102 GLN A C 1
ATOM 788 O O . GLN A 1 102 ? 10.963 3.579 -5.450 1.00 80.94 102 GLN A O 1
ATOM 793 N N . SER A 1 103 ? 12.500 2.794 -4.012 1.00 88.12 103 SER A N 1
ATOM 794 C CA . SER A 1 103 ? 12.695 1.505 -4.680 1.00 88.12 103 SER A CA 1
ATOM 795 C C . SER A 1 103 ? 11.558 0.524 -4.446 1.00 88.12 103 SER A C 1
ATOM 797 O O . SER A 1 103 ? 11.456 -0.441 -5.185 1.00 88.12 103 SER A O 1
ATOM 799 N N . GLN A 1 104 ? 10.725 0.732 -3.420 1.00 92.56 104 GLN A N 1
ATOM 800 C CA . GLN A 1 104 ? 9.518 -0.060 -3.152 1.00 92.56 104 GLN A CA 1
ATOM 801 C C . GLN A 1 104 ? 9.771 -1.579 -3.055 1.00 92.56 104 GLN A C 1
ATOM 803 O O . GLN A 1 104 ? 8.850 -2.374 -3.196 1.00 92.56 104 GLN A O 1
ATOM 808 N N . PHE A 1 105 ? 11.016 -2.015 -2.834 1.00 93.81 105 PHE A N 1
ATOM 809 C CA . PHE A 1 105 ? 11.423 -3.416 -3.010 1.00 93.81 105 PHE A CA 1
ATOM 810 C C . PHE A 1 105 ? 10.729 -4.381 -2.033 1.00 93.81 105 PHE A C 1
ATOM 812 O O . PHE A 1 105 ? 10.539 -5.560 -2.328 1.00 93.81 105 PHE A O 1
ATOM 819 N N . LEU A 1 106 ? 10.316 -3.871 -0.869 1.00 93.88 106 LEU A N 1
ATOM 820 C CA . LEU A 1 106 ? 9.573 -4.631 0.139 1.00 93.88 106 LEU A CA 1
ATOM 821 C C . LEU A 1 106 ? 8.053 -4.656 -0.102 1.00 93.88 106 LEU A C 1
ATOM 823 O O . LEU A 1 106 ? 7.340 -5.311 0.655 1.00 93.88 106 LEU A O 1
ATOM 827 N N . ASP A 1 107 ? 7.540 -3.960 -1.122 1.00 95.50 107 ASP A N 1
ATOM 828 C CA . ASP A 1 107 ? 6.134 -4.039 -1.524 1.00 95.50 107 ASP A CA 1
ATOM 829 C C . ASP A 1 107 ? 5.899 -5.270 -2.421 1.00 95.50 107 ASP A C 1
ATOM 831 O O . ASP A 1 107 ? 6.452 -5.339 -3.521 1.00 95.50 107 ASP A O 1
ATOM 835 N N . PRO A 1 108 ? 5.042 -6.228 -2.023 1.00 96.75 108 PRO A N 1
ATOM 836 C CA . PRO A 1 108 ? 4.763 -7.421 -2.819 1.00 96.75 108 PRO A CA 1
ATOM 837 C C . PRO A 1 108 ? 4.233 -7.118 -4.223 1.00 96.75 108 PRO A C 1
ATOM 839 O O . PRO A 1 108 ? 4.567 -7.830 -5.165 1.00 96.75 108 PRO A O 1
ATOM 842 N N . LEU A 1 109 ? 3.433 -6.059 -4.396 1.00 97.12 109 LEU A N 1
ATOM 843 C CA . LEU A 1 109 ? 2.937 -5.688 -5.726 1.00 97.12 109 LEU A CA 1
ATOM 844 C C . LEU A 1 109 ? 4.055 -5.148 -6.619 1.00 97.12 109 LEU A C 1
ATOM 846 O O . LEU A 1 109 ? 3.981 -5.265 -7.842 1.00 97.12 109 LEU A O 1
ATOM 850 N N . HIS A 1 110 ? 5.113 -4.587 -6.034 1.00 96.12 110 HIS A N 1
ATOM 851 C CA . HIS A 1 110 ? 6.245 -4.098 -6.802 1.00 96.12 110 HIS A CA 1
ATOM 852 C C . HIS A 1 110 ? 7.052 -5.211 -7.467 1.00 96.12 110 HIS A C 1
ATOM 854 O O . HIS A 1 110 ? 7.596 -4.988 -8.547 1.00 96.12 110 HIS A O 1
ATOM 860 N N . TRP A 1 111 ? 7.050 -6.419 -6.904 1.00 97.00 111 TRP A N 1
ATOM 861 C CA . TRP A 1 111 ? 7.732 -7.566 -7.501 1.00 97.00 111 TRP A CA 1
ATOM 862 C C . TRP A 1 111 ? 7.219 -7.924 -8.895 1.00 97.00 111 TRP A C 1
ATOM 864 O O . TRP A 1 111 ? 7.971 -8.495 -9.672 1.00 97.00 111 TRP A O 1
ATOM 874 N N . ILE A 1 112 ? 5.998 -7.521 -9.259 1.00 97.31 112 ILE A N 1
ATOM 875 C CA . ILE A 1 112 ? 5.500 -7.638 -10.636 1.00 97.31 112 ILE A CA 1
ATOM 876 C C . ILE A 1 112 ? 6.414 -6.872 -11.597 1.00 97.31 112 ILE A C 1
ATOM 878 O O . ILE A 1 112 ? 6.822 -7.415 -12.618 1.00 97.31 112 ILE A O 1
ATOM 882 N N . ALA A 1 113 ? 6.783 -5.638 -11.247 1.00 95.25 113 ALA A N 1
ATOM 883 C CA . ALA A 1 113 ? 7.678 -4.815 -12.053 1.00 95.25 113 ALA A CA 1
ATOM 884 C C . ALA A 1 113 ? 9.117 -5.350 -12.058 1.00 95.25 113 ALA A C 1
ATOM 886 O O . ALA A 1 113 ? 9.764 -5.315 -13.098 1.00 95.25 113 ALA A O 1
ATOM 887 N N . VAL A 1 114 ? 9.605 -5.870 -10.924 1.00 96.38 114 VAL A N 1
ATOM 888 C CA . VAL A 1 114 ? 10.955 -6.458 -10.823 1.00 96.38 114 VAL A CA 1
ATOM 889 C C . VAL A 1 114 ? 11.057 -7.736 -11.661 1.00 96.38 114 VAL A C 1
ATOM 891 O O . VAL A 1 114 ? 11.958 -7.875 -12.479 1.00 96.38 114 VAL A O 1
ATOM 894 N N . VAL A 1 115 ? 10.114 -8.668 -11.511 1.00 97.06 115 VAL A N 1
ATOM 895 C CA . VAL A 1 115 ? 10.074 -9.912 -12.300 1.00 97.06 115 VAL A CA 1
ATOM 896 C C . VAL A 1 115 ? 9.835 -9.610 -13.776 1.00 97.06 115 VAL A C 1
ATOM 898 O O . VAL A 1 115 ? 10.450 -10.234 -14.629 1.00 97.06 115 VAL A O 1
ATOM 901 N N . GLY A 1 116 ? 8.995 -8.621 -14.080 1.00 95.12 116 GLY A N 1
ATOM 902 C CA . GLY A 1 116 ? 8.737 -8.153 -15.438 1.00 95.12 116 GLY A CA 1
ATOM 903 C C . GLY A 1 116 ? 9.859 -7.313 -16.049 1.00 95.12 116 GLY A C 1
ATOM 904 O O . GLY A 1 116 ? 9.593 -6.625 -17.030 1.00 95.12 116 GLY A O 1
ATOM 905 N N . GLU A 1 117 ? 11.071 -7.324 -15.485 1.00 92.81 117 GLU A N 1
ATOM 906 C CA . GLU A 1 117 ? 12.269 -6.643 -16.010 1.00 92.81 117 GLU A CA 1
ATOM 907 C C . GLU A 1 117 ? 12.113 -5.120 -16.176 1.00 92.81 117 GLU A C 1
ATOM 909 O O . GLU A 1 117 ? 12.798 -4.489 -16.977 1.00 92.81 117 GLU A O 1
ATOM 914 N N . GLY A 1 118 ? 11.185 -4.508 -15.440 1.00 85.75 118 GLY A N 1
ATOM 915 C CA . GLY A 1 118 ? 10.832 -3.096 -15.584 1.00 85.75 118 GLY A CA 1
ATOM 916 C C . GLY A 1 118 ? 10.034 -2.751 -16.842 1.00 85.75 118 GLY A C 1
ATOM 917 O O . GLY A 1 118 ? 9.853 -1.570 -17.141 1.00 85.75 118 GLY A O 1
ATOM 918 N N . ASN A 1 119 ? 9.509 -3.749 -17.558 1.00 86.62 119 ASN A N 1
ATOM 919 C CA . ASN A 1 119 ? 8.686 -3.539 -18.745 1.00 86.62 119 ASN A CA 1
ATOM 920 C C . ASN A 1 119 ? 7.387 -2.777 -18.435 1.00 86.62 119 ASN A C 1
ATOM 922 O O . ASN A 1 119 ? 6.792 -2.914 -17.361 1.00 86.62 119 ASN A O 1
ATOM 926 N N . GLY A 1 120 ? 6.898 -2.027 -19.429 1.00 84.69 120 GLY A N 1
ATOM 927 C CA . GLY A 1 120 ? 5.718 -1.169 -19.283 1.00 84.69 120 GLY A CA 1
ATOM 928 C C . GLY A 1 120 ? 4.461 -1.912 -18.820 1.00 84.69 120 GLY A C 1
ATOM 929 O O . GLY A 1 120 ? 3.806 -1.481 -17.874 1.00 84.69 120 GLY A O 1
ATOM 930 N N . TRP A 1 121 ? 4.186 -3.087 -19.397 1.00 88.50 121 TRP A N 1
ATOM 931 C CA . TRP A 1 121 ? 3.019 -3.905 -19.037 1.00 88.50 121 TRP A CA 1
ATOM 932 C C . TRP A 1 121 ? 3.019 -4.329 -17.559 1.00 88.50 121 TRP A C 1
ATOM 934 O O . TRP A 1 121 ? 1.963 -4.404 -16.930 1.00 88.50 121 TRP A O 1
ATOM 944 N N . ALA A 1 122 ? 4.199 -4.605 -16.992 1.00 93.81 122 ALA A N 1
ATOM 945 C CA . ALA A 1 122 ? 4.342 -5.071 -15.618 1.00 93.81 122 ALA A CA 1
ATOM 946 C C . ALA A 1 122 ? 4.049 -3.937 -14.631 1.00 93.81 122 ALA A C 1
ATOM 948 O O . ALA A 1 122 ? 3.381 -4.126 -13.611 1.00 93.81 122 ALA A O 1
ATOM 949 N N . TRP A 1 123 ? 4.488 -2.729 -14.977 1.00 92.12 123 TRP A N 1
ATOM 950 C CA . TRP A 1 123 ? 4.134 -1.522 -14.247 1.00 92.12 123 TRP A CA 1
ATOM 951 C C . TRP A 1 123 ? 2.654 -1.180 -14.368 1.00 92.12 123 TRP A C 1
ATOM 953 O O . TRP A 1 123 ? 2.030 -0.896 -13.347 1.00 92.12 123 TRP A O 1
ATOM 963 N N . ASP A 1 124 ? 2.070 -1.268 -15.562 1.00 92.81 124 ASP A N 1
ATOM 964 C CA . ASP A 1 124 ? 0.636 -1.038 -15.761 1.00 92.81 124 ASP A CA 1
ATOM 965 C C . ASP A 1 124 ? -0.200 -1.999 -14.912 1.00 92.81 124 ASP A C 1
ATOM 967 O O . ASP A 1 124 ? -1.122 -1.580 -14.207 1.00 92.81 124 ASP A O 1
ATOM 971 N N . LEU A 1 125 ? 0.184 -3.278 -14.883 1.00 96.00 125 LEU A N 1
ATOM 972 C CA . LEU A 1 125 ? -0.441 -4.274 -14.022 1.00 96.00 125 LEU A CA 1
ATOM 973 C C . LEU A 1 125 ? -0.300 -3.915 -12.535 1.00 96.00 125 LEU A C 1
ATOM 975 O O . LEU A 1 125 ? -1.285 -3.999 -11.797 1.00 96.00 125 LEU A O 1
ATOM 979 N N . LYS A 1 126 ? 0.879 -3.460 -12.089 1.00 96.06 126 LYS A N 1
ATOM 980 C CA . LYS A 1 126 ? 1.076 -2.966 -10.716 1.00 96.06 126 LYS A CA 1
ATOM 981 C C . LYS A 1 126 ? 0.139 -1.795 -10.406 1.00 96.06 126 LYS A C 1
ATOM 983 O O . LYS A 1 126 ? -0.554 -1.849 -9.396 1.00 96.06 126 LYS A O 1
ATOM 988 N N . PHE A 1 127 ? 0.068 -0.767 -11.256 1.00 95.12 127 PHE A N 1
ATOM 989 C CA . PHE A 1 127 ? -0.832 0.384 -11.067 1.00 95.12 127 PHE A CA 1
ATOM 990 C C . PHE A 1 127 ? -2.294 -0.049 -10.926 1.00 95.12 127 PHE A C 1
ATOM 992 O O . PHE A 1 127 ? -2.982 0.369 -9.987 1.00 95.12 127 PHE A O 1
ATOM 999 N N . LEU A 1 128 ? -2.757 -0.927 -11.819 1.00 97.12 128 LEU A N 1
ATOM 1000 C CA . LEU A 1 128 ? -4.122 -1.446 -11.799 1.00 97.12 128 LEU A CA 1
ATOM 1001 C C . LEU A 1 128 ? -4.415 -2.234 -10.518 1.00 97.12 128 LEU A C 1
ATOM 1003 O O . LEU A 1 128 ? -5.432 -1.986 -9.865 1.00 97.12 128 LEU A O 1
ATOM 1007 N N . LEU A 1 129 ? -3.522 -3.141 -10.116 1.00 98.06 129 LEU A N 1
ATOM 1008 C CA . LEU A 1 129 ? -3.693 -3.943 -8.903 1.00 98.06 129 LEU A CA 1
ATOM 1009 C C . LEU A 1 129 ? -3.603 -3.097 -7.633 1.00 98.06 129 LEU A C 1
ATOM 1011 O O . LEU A 1 129 ? -4.416 -3.276 -6.729 1.00 98.06 129 LEU A O 1
ATOM 1015 N N . SER A 1 130 ? -2.690 -2.131 -7.572 1.00 97.62 130 SER A N 1
ATOM 1016 C CA . SER A 1 130 ? -2.597 -1.190 -6.454 1.00 97.62 130 SER A CA 1
ATOM 1017 C C . SER A 1 130 ? -3.888 -0.389 -6.288 1.00 97.62 130 SER A C 1
ATOM 1019 O O . SER A 1 130 ? -4.429 -0.292 -5.182 1.00 97.62 130 SER A O 1
ATOM 1021 N N . LYS A 1 131 ? -4.449 0.123 -7.392 1.00 97.62 131 LYS A N 1
ATOM 1022 C CA . LYS A 1 131 ? -5.738 0.825 -7.370 1.00 97.62 131 LYS A CA 1
ATOM 1023 C C . LYS A 1 131 ? -6.881 -0.112 -6.981 1.00 97.62 131 LYS A C 1
ATOM 1025 O O . LYS A 1 131 ? -7.740 0.279 -6.196 1.00 97.62 131 LYS A O 1
ATOM 1030 N N . LEU A 1 132 ? -6.879 -1.358 -7.453 1.00 98.19 132 LEU A N 1
ATOM 1031 C CA . LEU A 1 132 ? -7.873 -2.359 -7.064 1.00 98.19 132 LEU A CA 1
ATOM 1032 C C . LEU A 1 132 ? -7.844 -2.636 -5.557 1.00 98.19 132 LEU A C 1
ATOM 1034 O O . LEU A 1 132 ? -8.890 -2.601 -4.910 1.00 98.19 132 LEU A O 1
ATOM 1038 N N . VAL A 1 133 ? -6.658 -2.872 -4.989 1.00 98.38 133 VAL A N 1
ATOM 1039 C CA . VAL A 1 133 ? -6.470 -3.116 -3.550 1.00 98.38 133 VAL A CA 1
ATOM 1040 C C . VAL A 1 133 ? -6.976 -1.925 -2.737 1.00 98.38 133 VAL A C 1
ATOM 1042 O O . VAL A 1 133 ? -7.713 -2.126 -1.769 1.00 98.38 133 VAL A O 1
ATOM 1045 N N . PHE A 1 134 ? -6.674 -0.696 -3.165 1.00 98.31 134 PHE A N 1
ATOM 1046 C CA . PHE A 1 134 ? -7.229 0.519 -2.564 1.00 98.31 134 PHE A CA 1
ATOM 1047 C C . PHE A 1 134 ? -8.768 0.532 -2.603 1.00 98.31 134 PHE A C 1
ATOM 1049 O O . PHE A 1 134 ? -9.412 0.713 -1.567 1.00 98.31 134 PHE A O 1
ATOM 1056 N N . LEU A 1 135 ? -9.374 0.300 -3.772 1.00 98.25 135 LEU A N 1
ATOM 1057 C CA . LEU A 1 135 ? -10.829 0.361 -3.963 1.00 98.25 135 LEU A CA 1
ATOM 1058 C C . LEU A 1 135 ? -11.577 -0.703 -3.159 1.00 98.25 135 LEU A C 1
ATOM 1060 O O . LEU A 1 135 ? -12.612 -0.406 -2.554 1.00 98.25 135 LEU A O 1
ATOM 1064 N N . VAL A 1 136 ? -11.037 -1.923 -3.103 1.00 98.31 136 VAL A N 1
ATOM 1065 C CA . VAL A 1 136 ? -11.573 -2.999 -2.259 1.00 98.31 136 VAL A CA 1
ATOM 1066 C C . VAL A 1 136 ? -11.502 -2.594 -0.788 1.00 98.31 136 VAL A C 1
ATOM 1068 O O . VAL A 1 136 ? -12.485 -2.763 -0.066 1.00 98.31 136 VAL A O 1
ATOM 1071 N N . GLY A 1 137 ? -10.389 -2.009 -0.342 1.00 97.75 137 GLY A N 1
ATOM 1072 C CA . GLY A 1 137 ? -10.236 -1.533 1.032 1.00 97.75 137 GLY A CA 1
ATOM 1073 C C . GLY A 1 137 ? -11.232 -0.423 1.393 1.00 97.75 137 GLY A C 1
ATOM 1074 O O . GLY A 1 137 ? -11.895 -0.507 2.428 1.00 97.75 137 GLY A O 1
ATOM 1075 N N . ILE A 1 138 ? -11.420 0.577 0.521 1.00 97.81 138 ILE A N 1
ATOM 1076 C CA . ILE A 1 138 ? -12.431 1.635 0.709 1.00 97.81 138 ILE A CA 1
ATOM 1077 C C . ILE A 1 138 ? -13.838 1.040 0.784 1.00 97.81 138 ILE A C 1
ATOM 1079 O O . ILE A 1 138 ? -14.583 1.338 1.721 1.00 97.81 138 ILE A O 1
ATOM 1083 N N . GLY A 1 139 ? -14.202 0.168 -0.159 1.00 97.31 139 GLY A N 1
ATOM 1084 C CA . GLY A 1 139 ? -15.512 -0.482 -0.152 1.00 97.31 139 GLY A CA 1
ATOM 1085 C C . GLY A 1 139 ? -15.736 -1.326 1.103 1.00 97.31 139 GLY A C 1
ATOM 1086 O O . GLY A 1 139 ? -16.809 -1.274 1.704 1.00 97.31 139 GLY A O 1
ATOM 1087 N N . ALA A 1 140 ? -14.711 -2.042 1.571 1.00 97.19 140 ALA A N 1
ATOM 1088 C CA . ALA A 1 140 ? -14.772 -2.806 2.812 1.00 97.19 140 ALA A CA 1
ATOM 1089 C C . ALA A 1 140 ? -14.986 -1.904 4.042 1.00 97.19 140 ALA A C 1
ATOM 1091 O O . ALA A 1 140 ? -15.800 -2.242 4.906 1.00 97.19 140 ALA A O 1
ATOM 1092 N N . CYS A 1 141 ? -14.317 -0.748 4.113 1.00 97.06 141 CYS A N 1
ATOM 1093 C CA . CYS A 1 141 ? -14.532 0.255 5.161 1.00 97.06 141 CYS A CA 1
ATOM 1094 C C . CYS A 1 141 ? -15.973 0.773 5.163 1.00 97.06 141 CYS A C 1
ATOM 1096 O O . CYS A 1 141 ? -16.654 0.689 6.187 1.00 97.06 141 CYS A O 1
ATOM 1098 N N . VAL A 1 142 ? -16.469 1.250 4.018 1.00 96.69 142 VAL A N 1
ATOM 1099 C CA . VAL A 1 142 ? -17.814 1.841 3.904 1.00 96.69 142 VAL A CA 1
ATOM 1100 C C . VAL A 1 142 ? -18.896 0.816 4.220 1.00 96.69 142 VAL A C 1
ATOM 1102 O O . VAL A 1 142 ? -19.821 1.109 4.985 1.00 96.69 142 VAL A O 1
ATOM 1105 N N . LEU A 1 143 ? -18.764 -0.407 3.703 1.00 95.94 143 LEU A N 1
ATOM 1106 C CA . LEU A 1 143 ? -19.710 -1.483 3.982 1.00 95.94 143 LEU A CA 1
ATOM 1107 C C . LEU A 1 143 ? -19.729 -1.840 5.467 1.00 95.94 143 LEU A C 1
ATOM 1109 O O . LEU A 1 143 ? -20.794 -2.098 6.026 1.00 95.94 143 LEU A O 1
ATOM 1113 N N . ARG A 1 144 ? -18.565 -1.837 6.124 1.00 93.56 144 ARG A N 1
ATOM 1114 C CA . ARG A 1 144 ? -18.455 -2.135 7.555 1.00 93.56 144 ARG A CA 1
ATOM 1115 C C . ARG A 1 144 ? -19.058 -1.037 8.425 1.00 93.56 144 ARG A C 1
ATOM 1117 O O . ARG A 1 144 ? -19.676 -1.368 9.434 1.00 93.56 144 ARG A O 1
ATOM 1124 N N . MET A 1 145 ? -18.863 0.227 8.054 1.00 93.81 145 MET A N 1
ATOM 1125 C CA . MET A 1 145 ? -19.373 1.382 8.798 1.00 93.81 145 MET A CA 1
ATOM 1126 C C . MET A 1 145 ? -20.883 1.559 8.630 1.00 93.81 145 MET A C 1
ATOM 1128 O O . MET A 1 145 ? -21.572 1.859 9.598 1.00 93.81 145 MET A O 1
ATOM 1132 N N . THR A 1 146 ? -21.400 1.374 7.413 1.00 94.62 146 THR A N 1
ATOM 1133 C CA . THR A 1 146 ? -22.788 1.736 7.074 1.00 94.62 146 THR A CA 1
ATOM 1134 C C . THR A 1 146 ? -23.726 0.540 6.941 1.00 94.62 146 THR A C 1
ATOM 1136 O O . THR A 1 146 ? -24.937 0.697 7.065 1.00 94.62 146 THR A O 1
ATOM 1139 N N . GLY A 1 147 ? -23.209 -0.647 6.607 1.00 93.12 147 GLY A N 1
ATOM 1140 C CA . GLY A 1 147 ? -24.020 -1.799 6.196 1.00 93.12 147 GLY A CA 1
ATOM 1141 C C . GLY A 1 147 ? -24.802 -1.598 4.887 1.00 93.12 147 GLY A C 1
ATOM 1142 O O . GLY A 1 147 ? -25.497 -2.516 4.447 1.00 93.12 147 GLY A O 1
ATOM 1143 N N . ASN A 1 148 ? -24.698 -0.430 4.243 1.00 95.00 148 ASN A N 1
ATOM 1144 C CA . ASN A 1 148 ? -25.501 -0.055 3.087 1.00 95.00 148 ASN A CA 1
ATOM 1145 C C . ASN A 1 148 ? -24.765 -0.385 1.782 1.00 95.00 148 ASN A C 1
ATOM 1147 O O . ASN A 1 148 ? -23.710 0.170 1.467 1.00 95.00 148 ASN A O 1
ATOM 1151 N N . ARG A 1 149 ? -25.361 -1.285 0.994 1.00 94.62 149 ARG A N 1
ATOM 1152 C CA . ARG A 1 149 ? -24.802 -1.770 -0.275 1.00 94.62 149 ARG A CA 1
ATOM 1153 C C . ARG A 1 149 ? -24.686 -0.668 -1.326 1.00 94.62 149 ARG A C 1
ATOM 1155 O O . ARG A 1 149 ? -23.663 -0.590 -1.997 1.00 94.62 149 ARG A O 1
ATOM 1162 N N . LEU A 1 150 ? -25.704 0.183 -1.443 1.00 94.38 150 LEU A N 1
ATOM 1163 C CA . LEU A 1 150 ? -25.724 1.265 -2.426 1.00 94.38 150 LEU A CA 1
ATOM 1164 C C . LEU A 1 150 ? -24.673 2.322 -2.084 1.00 94.38 150 LEU A C 1
ATOM 1166 O O . LEU A 1 150 ? -23.886 2.696 -2.946 1.00 94.38 150 LEU A O 1
ATOM 1170 N N . ALA A 1 151 ? -24.611 2.736 -0.815 1.00 95.25 151 ALA A N 1
ATOM 1171 C CA . ALA A 1 151 ? -23.594 3.676 -0.348 1.00 95.25 151 ALA A CA 1
ATOM 1172 C C . ALA A 1 151 ? -22.177 3.121 -0.558 1.00 95.25 151 ALA A C 1
ATOM 1174 O O . ALA A 1 151 ? -21.290 3.847 -0.993 1.00 95.25 151 ALA A O 1
ATOM 1175 N N . THR A 1 152 ? -21.978 1.822 -0.315 1.00 95.88 152 THR A N 1
ATOM 1176 C CA . THR A 1 152 ? -20.700 1.146 -0.574 1.00 95.88 152 THR A CA 1
ATOM 1177 C C . THR A 1 152 ? -20.295 1.270 -2.038 1.00 95.88 152 THR A C 1
ATOM 1179 O O . THR A 1 152 ? -19.209 1.760 -2.320 1.00 95.88 152 THR A O 1
ATOM 1182 N N . VAL A 1 153 ? -21.169 0.874 -2.969 1.00 94.94 153 VAL A N 1
ATOM 1183 C CA . VAL A 1 153 ? -20.863 0.937 -4.406 1.00 94.94 153 VAL A CA 1
ATOM 1184 C C . VAL A 1 153 ? -20.631 2.379 -4.851 1.00 94.94 153 VAL A C 1
ATOM 1186 O O . VAL A 1 153 ? -19.636 2.645 -5.517 1.00 94.94 153 VAL A O 1
ATOM 1189 N N . ALA A 1 154 ? -21.493 3.314 -4.442 1.00 95.56 154 ALA A N 1
ATOM 1190 C CA . ALA A 1 154 ? -21.370 4.722 -4.806 1.00 95.56 154 ALA A CA 1
ATOM 1191 C C . ALA A 1 154 ? -20.031 5.317 -4.344 1.00 95.56 154 ALA A C 1
ATOM 1193 O O . ALA A 1 154 ? -19.327 5.930 -5.141 1.00 95.56 154 ALA A O 1
ATOM 1194 N N . ILE A 1 155 ? -19.635 5.089 -3.087 1.00 96.62 155 ILE A N 1
ATOM 1195 C CA . ILE A 1 155 ? -18.368 5.612 -2.562 1.00 96.62 155 ILE A CA 1
ATOM 1196 C C . ILE A 1 155 ? -17.164 4.896 -3.178 1.00 96.62 155 ILE A C 1
ATOM 1198 O O . ILE A 1 155 ? -16.183 5.562 -3.493 1.00 96.62 155 ILE A O 1
ATOM 1202 N N . THR A 1 156 ? -17.218 3.579 -3.401 1.00 96.25 156 THR A N 1
ATOM 1203 C CA . THR A 1 156 ? -16.138 2.855 -4.092 1.00 96.25 156 THR A CA 1
ATOM 1204 C C . THR A 1 156 ? -15.933 3.384 -5.510 1.00 96.25 156 THR A C 1
ATOM 1206 O O . THR A 1 156 ? -14.794 3.628 -5.898 1.00 96.25 156 THR A O 1
ATOM 1209 N N . VAL A 1 157 ? -17.010 3.617 -6.268 1.00 95.31 157 VAL A N 1
ATOM 1210 C CA . VAL A 1 157 ? -16.917 4.204 -7.612 1.00 95.31 157 VAL A CA 1
ATOM 1211 C C . VAL A 1 157 ? -16.337 5.611 -7.535 1.00 95.31 157 VAL A C 1
ATOM 1213 O O . VAL A 1 157 ? -15.325 5.868 -8.178 1.00 95.31 157 VAL A O 1
ATOM 1216 N N . SER A 1 158 ? -16.882 6.493 -6.693 1.00 95.94 158 SER A N 1
ATOM 1217 C CA . SER A 1 158 ? -16.361 7.858 -6.525 1.00 95.94 158 SER A CA 1
ATOM 1218 C C . SER A 1 158 ? -14.888 7.883 -6.106 1.00 95.94 158 SER A C 1
ATOM 1220 O O .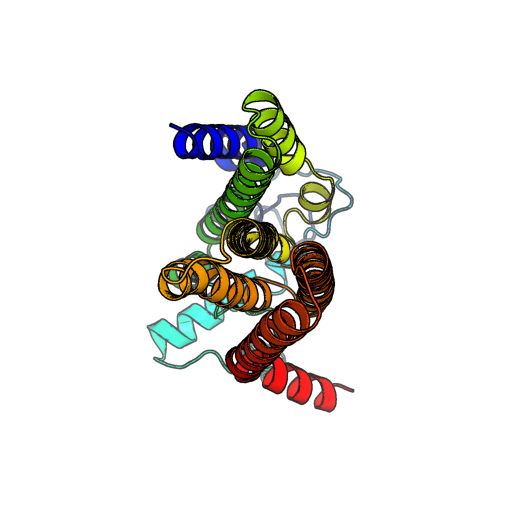 SER A 1 158 ? -14.119 8.706 -6.599 1.00 95.94 158 SER A O 1
ATOM 1222 N N . ALA A 1 159 ? -14.461 6.953 -5.247 1.00 96.62 159 ALA A N 1
ATOM 1223 C CA . ALA A 1 159 ? -13.076 6.849 -4.802 1.00 96.62 159 ALA A CA 1
ATOM 1224 C C . ALA A 1 159 ? -12.100 6.523 -5.947 1.00 96.62 159 ALA A C 1
ATOM 1226 O O . ALA A 1 159 ? -10.933 6.906 -5.884 1.00 96.62 159 ALA A O 1
ATOM 1227 N N . ALA A 1 160 ? -12.555 5.862 -7.016 1.00 95.94 160 ALA A N 1
ATOM 1228 C CA . ALA A 1 160 ? -11.728 5.586 -8.192 1.00 95.94 160 ALA A CA 1
ATOM 1229 C C . ALA A 1 160 ? -11.421 6.838 -9.029 1.00 95.94 160 ALA A C 1
ATOM 1231 O O . ALA A 1 160 ? -10.448 6.832 -9.790 1.00 95.94 160 ALA A O 1
ATOM 1232 N N . PHE A 1 161 ? -12.214 7.899 -8.856 1.00 94.31 161 PHE A N 1
ATOM 1233 C CA . PHE A 1 161 ? -12.127 9.168 -9.581 1.00 94.31 161 PHE A CA 1
ATOM 1234 C C . PHE A 1 161 ? -11.657 10.336 -8.706 1.00 94.31 161 PHE A C 1
ATOM 1236 O O . PHE A 1 161 ? -11.787 11.492 -9.108 1.00 94.31 161 PHE A O 1
ATOM 1243 N N . ILE A 1 162 ? -11.098 10.080 -7.516 1.00 92.75 162 ILE A N 1
ATOM 1244 C CA . ILE A 1 162 ? -10.485 11.168 -6.746 1.00 92.75 162 ILE A CA 1
ATOM 1245 C C . ILE A 1 162 ? -9.376 11.826 -7.572 1.00 92.75 162 ILE A C 1
ATOM 1247 O O . ILE A 1 162 ? -8.560 11.141 -8.195 1.00 92.75 162 ILE A O 1
ATOM 1251 N N . GLY A 1 163 ? -9.316 13.161 -7.535 1.00 86.50 163 GLY A N 1
ATOM 1252 C CA . GLY A 1 163 ? -8.374 13.942 -8.344 1.00 86.50 163 GLY A CA 1
ATOM 1253 C C . GLY A 1 163 ? -6.907 13.551 -8.141 1.00 86.50 163 GLY A C 1
ATOM 1254 O O . GLY A 1 163 ? -6.098 13.726 -9.044 1.00 86.50 163 GLY A O 1
ATOM 1255 N N . PHE A 1 164 ? -6.573 12.934 -7.003 1.00 88.81 164 PHE A N 1
ATOM 1256 C CA . PHE A 1 164 ? -5.250 12.375 -6.741 1.00 88.81 164 PHE A CA 1
ATOM 1257 C C . PHE A 1 164 ? -4.784 11.388 -7.823 1.00 88.81 164 PHE A C 1
ATOM 1259 O O . PHE A 1 164 ? -3.670 11.526 -8.319 1.00 88.81 164 PHE A O 1
ATOM 1266 N N . PHE A 1 165 ? -5.625 10.429 -8.232 1.00 88.81 165 PHE A N 1
ATOM 1267 C CA . PHE A 1 165 ? -5.237 9.433 -9.241 1.00 88.81 165 PHE A CA 1
ATOM 1268 C C . PHE A 1 165 ? -5.112 10.017 -10.643 1.00 88.81 165 PHE A C 1
ATOM 1270 O O . PHE A 1 165 ? -4.435 9.429 -11.476 1.00 88.81 165 PHE A O 1
ATOM 1277 N N . TYR A 1 166 ? -5.751 11.155 -10.899 1.00 83.38 166 TYR A N 1
ATOM 1278 C CA . TYR A 1 166 ? -5.609 11.870 -12.159 1.00 83.38 166 TYR A CA 1
ATOM 1279 C C . TYR A 1 166 ? -4.340 12.730 -12.164 1.00 83.38 166 TYR A C 1
ATOM 1281 O O . TYR A 1 166 ? -3.529 12.657 -13.077 1.00 83.38 166 TYR A O 1
ATOM 1289 N N . PHE A 1 167 ? -4.118 13.490 -11.090 1.00 81.69 167 PHE A N 1
ATOM 1290 C CA . PHE A 1 167 ? -2.963 14.376 -10.952 1.00 81.69 167 PHE A CA 1
ATOM 1291 C C . PHE A 1 167 ? -1.633 13.618 -10.820 1.00 81.69 167 PHE A C 1
ATOM 1293 O O . PHE A 1 167 ? -0.593 14.089 -11.270 1.00 81.69 167 PHE A O 1
ATOM 1300 N N . ARG A 1 168 ? -1.651 12.437 -10.192 1.00 84.00 168 ARG A N 1
ATOM 1301 C CA . ARG A 1 168 ? -0.474 11.589 -9.942 1.00 84.00 168 ARG A CA 1
ATOM 1302 C C . ARG A 1 168 ? -0.565 10.254 -10.682 1.00 84.00 168 ARG A C 1
ATOM 1304 O O . ARG A 1 168 ? -0.106 9.240 -10.160 1.00 84.00 168 ARG A O 1
ATOM 1311 N N . PHE A 1 169 ? -1.179 10.249 -11.867 1.00 82.00 169 PHE A N 1
ATOM 1312 C CA . PHE A 1 169 ? -1.535 9.025 -12.594 1.00 82.00 169 PHE A CA 1
ATOM 1313 C C . PHE A 1 169 ? -0.345 8.092 -12.856 1.00 82.00 169 PHE A C 1
ATOM 1315 O O . PHE A 1 169 ? -0.502 6.880 -12.773 1.00 82.00 169 PHE A O 1
ATOM 1322 N N . ASN A 1 170 ? 0.842 8.649 -13.098 1.00 84.31 170 ASN A N 1
ATOM 1323 C CA . ASN A 1 170 ? 2.086 7.930 -13.357 1.00 84.31 170 ASN A CA 1
ATOM 1324 C C . ASN A 1 170 ? 3.168 8.257 -12.315 1.00 84.31 170 ASN A C 1
ATOM 1326 O O . ASN A 1 170 ? 4.339 8.276 -12.657 1.00 84.31 170 ASN A O 1
ATOM 1330 N N . HIS A 1 171 ? 2.826 8.593 -11.070 1.00 87.50 171 HIS A N 1
ATOM 1331 C CA . HIS A 1 171 ? 3.823 8.993 -10.068 1.00 87.50 171 HIS A CA 1
ATOM 1332 C C . HIS A 1 171 ? 3.888 7.966 -8.923 1.00 87.50 171 HIS A C 1
ATOM 1334 O O . HIS A 1 171 ? 2.836 7.510 -8.480 1.00 87.50 171 HIS A O 1
ATOM 1340 N N . PRO A 1 172 ? 5.064 7.643 -8.345 1.00 87.94 172 PRO A N 1
ATOM 1341 C CA . PRO A 1 172 ? 5.187 6.630 -7.283 1.00 87.94 172 PRO A CA 1
ATOM 1342 C C . PRO A 1 172 ? 4.330 6.886 -6.031 1.00 87.94 172 PRO A C 1
ATOM 1344 O O . PRO A 1 172 ? 3.912 5.954 -5.352 1.00 87.94 172 PRO A O 1
ATOM 1347 N N . VAL A 1 173 ? 4.003 8.150 -5.751 1.00 90.31 173 VAL A N 1
ATOM 1348 C CA . VAL A 1 173 ? 3.050 8.529 -4.685 1.00 90.31 173 VAL A CA 1
ATOM 1349 C C . VAL A 1 173 ? 1.673 7.866 -4.844 1.00 90.31 173 VAL A C 1
ATOM 1351 O O . VAL A 1 173 ? 0.968 7.682 -3.855 1.00 90.31 173 VAL A O 1
ATOM 1354 N N . PHE A 1 174 ? 1.292 7.474 -6.066 1.00 92.50 174 PHE A N 1
ATOM 1355 C CA . PHE A 1 174 ? 0.075 6.715 -6.366 1.00 92.50 174 PHE A CA 1
ATOM 1356 C C . PHE A 1 174 ? -0.081 5.514 -5.429 1.00 92.50 174 PHE A C 1
ATOM 1358 O O . PHE A 1 174 ? -1.165 5.238 -4.910 1.00 92.50 174 PHE A O 1
ATOM 1365 N N . PHE A 1 175 ? 1.031 4.827 -5.171 1.00 94.88 175 PHE A N 1
ATOM 1366 C CA . PHE A 1 175 ? 1.063 3.585 -4.418 1.00 94.88 175 PHE A CA 1
ATOM 1367 C C . PHE A 1 175 ? 0.904 3.785 -2.906 1.00 94.88 175 PHE A C 1
ATOM 1369 O O . PHE A 1 175 ? 0.491 2.847 -2.225 1.00 94.88 175 PHE A O 1
ATOM 1376 N N . ASN A 1 176 ? 1.116 4.995 -2.380 1.00 94.38 176 ASN A N 1
ATOM 1377 C CA . ASN A 1 176 ? 0.914 5.310 -0.961 1.00 94.38 176 ASN A CA 1
ATOM 1378 C C . ASN A 1 176 ? -0.547 5.137 -0.528 1.00 94.38 176 ASN A C 1
ATOM 1380 O O . ASN A 1 176 ? -0.818 4.947 0.652 1.00 94.38 176 ASN A O 1
ATOM 1384 N N . LEU A 1 177 ? -1.505 5.200 -1.457 1.00 95.56 177 LEU A N 1
ATOM 1385 C CA . LEU A 1 177 ? -2.907 4.944 -1.131 1.00 95.56 177 LEU A CA 1
ATOM 1386 C C . LEU A 1 177 ? -3.245 3.452 -1.078 1.00 95.56 177 LEU A C 1
ATOM 1388 O O . LEU A 1 177 ? -4.223 3.100 -0.432 1.00 95.56 177 LEU A O 1
ATOM 1392 N N . THR A 1 178 ? -2.450 2.571 -1.691 1.00 97.38 178 THR A N 1
ATOM 1393 C CA . THR A 1 178 ? -2.766 1.139 -1.875 1.00 97.38 178 THR A CA 1
ATOM 1394 C C . THR A 1 178 ? -3.255 0.468 -0.591 1.00 97.38 178 THR A C 1
ATOM 1396 O O . THR A 1 178 ? -4.336 -0.122 -0.557 1.00 97.38 178 THR A O 1
ATOM 1399 N N . TYR A 1 179 ? -2.479 0.593 0.489 1.00 98.19 179 TYR A N 1
ATOM 1400 C CA . TYR A 1 179 ? -2.733 -0.105 1.752 1.00 98.19 179 TYR A CA 1
ATOM 1401 C C . TYR A 1 179 ? -3.384 0.780 2.825 1.00 98.19 179 TYR A C 1
ATOM 1403 O O . TYR A 1 179 ? -3.861 0.266 3.838 1.00 98.19 179 TYR A O 1
ATOM 1411 N N . ALA A 1 180 ? -3.485 2.092 2.596 1.00 97.31 180 ALA A N 1
ATOM 1412 C CA . ALA A 1 180 ? -4.043 3.048 3.552 1.00 97.31 180 ALA A CA 1
ATOM 1413 C C . ALA A 1 180 ? -5.476 2.699 4.026 1.00 97.31 180 ALA A C 1
ATOM 1415 O O . ALA A 1 180 ? -5.717 2.680 5.239 1.00 97.31 180 ALA A O 1
ATOM 1416 N N . PRO A 1 181 ? -6.430 2.332 3.143 1.00 97.88 181 PRO A N 1
ATOM 1417 C CA . PRO A 1 181 ? -7.761 1.912 3.575 1.00 97.88 181 PRO A CA 1
ATOM 1418 C C . PRO A 1 181 ? -7.749 0.636 4.417 1.00 97.88 181 PRO A C 1
ATOM 1420 O O . PRO A 1 181 ? -8.619 0.465 5.263 1.00 97.88 181 PRO A O 1
ATOM 1423 N N . TRP A 1 182 ? -6.775 -0.254 4.215 1.00 98.44 182 TRP A N 1
ATOM 1424 C CA . TRP A 1 182 ? -6.674 -1.506 4.963 1.00 98.44 182 TRP A CA 1
ATOM 1425 C C . TRP A 1 182 ? -6.211 -1.276 6.397 1.00 98.44 182 TRP A C 1
ATOM 1427 O O . TRP A 1 182 ? -6.772 -1.881 7.311 1.00 98.44 182 TRP A O 1
ATOM 1437 N N . VAL A 1 183 ? -5.282 -0.337 6.618 1.00 98.31 183 VAL A N 1
ATOM 1438 C CA . VAL A 1 183 ? -4.932 0.133 7.971 1.00 98.31 183 VAL A CA 1
ATOM 1439 C C . VAL A 1 183 ? -6.199 0.594 8.691 1.00 98.31 183 VAL A C 1
ATOM 1441 O O . VAL A 1 183 ? -6.505 0.129 9.792 1.00 98.31 183 VAL A O 1
ATOM 1444 N N . PHE A 1 184 ? -6.991 1.447 8.037 1.00 97.50 184 PHE A N 1
ATOM 1445 C CA . PHE A 1 184 ? -8.236 1.956 8.608 1.00 97.50 184 PHE A CA 1
ATOM 1446 C C . PHE A 1 184 ? -9.284 0.853 8.829 1.00 97.50 184 PHE A C 1
ATOM 1448 O O . PHE A 1 184 ? -9.909 0.794 9.887 1.00 97.50 184 PHE A O 1
ATOM 1455 N N . TYR A 1 185 ? -9.436 -0.076 7.884 1.00 97.69 185 TYR A N 1
ATOM 1456 C CA . TYR A 1 185 ? -10.350 -1.213 7.990 1.00 97.69 185 TYR A CA 1
ATOM 1457 C C . TYR A 1 185 ? -10.069 -2.068 9.232 1.00 97.69 185 TYR A C 1
ATOM 1459 O O . TYR A 1 185 ? -10.992 -2.420 9.976 1.00 97.69 185 TYR A O 1
ATOM 1467 N N . PHE A 1 186 ? -8.798 -2.384 9.493 1.00 97.88 186 PHE A N 1
ATOM 1468 C CA . PHE A 1 186 ? -8.427 -3.170 10.667 1.00 97.88 186 PHE A CA 1
ATOM 1469 C C . PHE A 1 186 ? -8.587 -2.385 11.972 1.00 97.88 186 PHE A C 1
ATOM 1471 O O . PHE A 1 186 ? -8.979 -2.975 12.981 1.00 97.88 186 PHE A O 1
ATOM 1478 N N . TYR A 1 187 ? -8.421 -1.059 11.952 1.00 97.50 187 TYR A N 1
ATOM 1479 C CA . TYR A 1 187 ? -8.831 -0.206 13.070 1.00 97.50 187 TYR A CA 1
ATOM 1480 C C . TYR A 1 187 ? -10.340 -0.264 13.326 1.00 97.50 187 TYR A C 1
ATOM 1482 O O . TYR A 1 187 ? -10.747 -0.485 14.466 1.00 97.50 187 TYR A O 1
ATOM 1490 N N . LEU A 1 188 ? -11.186 -0.173 12.295 1.00 96.00 188 LEU A N 1
ATOM 1491 C CA . LEU A 1 188 ? -12.641 -0.342 12.442 1.00 96.00 188 LEU A CA 1
ATOM 1492 C C . LEU A 1 188 ? -13.000 -1.723 13.011 1.00 96.00 188 LEU A C 1
ATOM 1494 O O . LEU A 1 188 ? -13.962 -1.877 13.769 1.00 96.00 188 LEU A O 1
ATOM 1498 N N . GLN A 1 189 ? -12.238 -2.758 12.657 1.00 94.50 189 GLN A N 1
ATOM 1499 C CA . GLN A 1 189 ? -12.395 -4.085 13.243 1.00 94.50 189 GLN A CA 1
ATOM 1500 C C . GLN A 1 189 ? -11.967 -4.129 14.713 1.00 94.50 189 GLN A C 1
ATOM 1502 O O . GLN A 1 189 ? -12.681 -4.733 15.519 1.00 94.50 189 GLN A O 1
ATOM 1507 N N . LEU A 1 190 ? -10.859 -3.481 15.077 1.00 94.19 190 LEU A N 1
ATOM 1508 C CA . LEU A 1 190 ? -10.392 -3.379 16.458 1.00 94.19 190 LEU A CA 1
ATOM 1509 C C . LEU A 1 190 ? -11.410 -2.647 17.338 1.00 94.19 190 LEU A C 1
ATOM 1511 O O . LEU A 1 190 ? -11.817 -3.187 18.363 1.00 94.19 190 LEU A O 1
ATOM 1515 N N . VAL A 1 191 ? -11.864 -1.469 16.905 1.00 94.00 191 VAL A N 1
ATOM 1516 C CA . VAL A 1 191 ? -12.860 -0.633 17.596 1.00 94.00 191 VAL A CA 1
ATOM 1517 C C . VAL A 1 191 ? -14.124 -1.436 17.879 1.00 94.00 191 VAL A C 1
ATOM 1519 O O . VAL A 1 191 ? -14.513 -1.588 19.034 1.00 94.00 191 VAL A O 1
ATOM 1522 N N . ARG A 1 192 ? -14.687 -2.086 16.855 1.00 91.12 192 ARG A N 1
ATOM 1523 C CA . ARG A 1 192 ? -15.870 -2.941 17.018 1.00 91.12 192 ARG A CA 1
ATOM 1524 C C . ARG A 1 192 ? -15.628 -4.112 17.977 1.00 91.12 192 ARG A C 1
ATOM 1526 O O . ARG A 1 192 ? -16.527 -4.516 18.706 1.00 91.12 192 ARG A O 1
ATOM 1533 N N . THR A 1 193 ? -14.418 -4.672 17.995 1.00 89.94 193 THR A N 1
ATOM 1534 C CA . THR A 1 193 ? -14.053 -5.755 18.926 1.00 89.94 193 THR A CA 1
ATOM 1535 C C . THR A 1 193 ? -13.979 -5.255 20.372 1.00 89.94 193 THR A C 1
ATOM 1537 O O . THR A 1 193 ? -14.364 -5.979 21.291 1.00 89.94 193 THR A O 1
ATOM 1540 N N . ILE A 1 194 ? -13.512 -4.021 20.583 1.00 89.81 194 ILE A N 1
ATOM 1541 C CA . ILE A 1 194 ? -13.485 -3.371 21.899 1.00 89.81 194 ILE A CA 1
ATOM 1542 C C . ILE A 1 194 ? -14.914 -3.103 22.386 1.00 89.81 194 ILE A C 1
ATOM 1544 O O . ILE A 1 194 ? -15.232 -3.448 23.523 1.00 89.81 194 ILE A O 1
ATOM 1548 N N . GLU A 1 195 ? -15.784 -2.570 21.524 1.00 88.25 195 GLU A N 1
ATOM 1549 C CA . GLU A 1 195 ? -17.187 -2.277 21.854 1.00 88.25 195 GLU A CA 1
ATOM 1550 C C . GLU A 1 195 ? -17.986 -3.530 22.238 1.00 88.25 195 GLU A C 1
ATOM 1552 O O . GLU A 1 195 ? -18.783 -3.499 23.175 1.00 88.25 195 GLU A O 1
ATOM 1557 N N . LEU A 1 196 ? -17.764 -4.648 21.537 1.00 83.75 196 LEU A N 1
ATOM 1558 C CA . LEU A 1 196 ? -18.529 -5.886 21.720 1.00 83.75 196 LEU A CA 1
ATOM 1559 C C . LEU A 1 196 ? -18.064 -6.758 22.907 1.00 83.75 196 LEU A C 1
ATOM 1561 O O . LEU A 1 196 ? -18.755 -7.715 23.257 1.00 83.75 196 LEU A O 1
ATOM 1565 N N . GLY A 1 197 ? -16.897 -6.503 23.513 1.00 68.88 197 GLY A N 1
ATOM 1566 C CA . GLY A 1 197 ? -16.157 -7.556 24.225 1.00 68.88 197 GLY A CA 1
ATOM 1567 C C . GLY A 1 197 ? -15.585 -7.226 25.606 1.00 68.88 197 GLY A C 1
ATOM 1568 O O . GLY A 1 197 ? -14.365 -7.210 25.757 1.00 68.88 197 GLY A O 1
ATOM 1569 N N . GLN A 1 198 ? -16.451 -7.121 26.627 1.00 54.47 198 GLN A N 1
ATOM 1570 C CA . GLN A 1 198 ? -16.131 -7.321 28.062 1.00 54.47 198 GLN A CA 1
ATOM 1571 C C . GLN A 1 198 ? -16.233 -8.801 28.527 1.00 54.47 198 GLN A C 1
ATOM 1573 O O . GLN A 1 198 ? -16.148 -9.084 29.721 1.00 54.47 198 GLN A O 1
ATOM 1578 N N . ARG A 1 199 ? -16.404 -9.788 27.628 1.00 53.44 199 ARG A N 1
ATOM 1579 C CA . ARG A 1 199 ? -16.495 -11.221 27.996 1.00 53.44 199 ARG A CA 1
ATOM 1580 C C . ARG A 1 199 ? -15.241 -12.024 27.616 1.00 53.44 199 ARG A C 1
ATOM 1582 O O . ARG A 1 199 ? -14.693 -11.875 26.528 1.00 53.44 199 ARG A O 1
ATOM 1589 N N . ARG A 1 200 ? -14.836 -12.910 28.542 1.00 46.88 200 ARG A N 1
ATOM 1590 C CA . ARG A 1 200 ? -13.593 -13.719 28.668 1.00 46.88 200 ARG A CA 1
ATOM 1591 C C . ARG A 1 200 ? -13.054 -14.469 27.428 1.00 46.88 200 ARG A C 1
ATOM 1593 O O . ARG A 1 200 ? -11.954 -14.996 27.497 1.00 46.88 200 ARG A O 1
ATOM 1600 N N . TRP A 1 201 ? -13.754 -14.493 26.295 1.00 45.28 201 TRP A N 1
ATOM 1601 C CA . TRP A 1 201 ? -13.348 -15.208 25.068 1.00 45.28 201 TRP A CA 1
ATOM 1602 C C . TRP A 1 201 ? -12.625 -14.306 24.034 1.00 45.28 201 TRP A C 1
ATOM 1604 O O . TRP A 1 201 ? -12.438 -14.675 22.877 1.00 45.28 201 TRP A O 1
ATOM 1614 N N . SER A 1 202 ? -12.201 -13.111 24.463 1.00 54.03 202 SER A N 1
ATOM 1615 C CA . SER A 1 202 ? -11.841 -11.957 23.617 1.00 54.03 202 SER A CA 1
ATOM 1616 C C . SER A 1 202 ? -10.424 -11.967 23.002 1.00 54.03 202 SER A C 1
ATOM 1618 O O . SER A 1 202 ? -10.200 -11.316 21.984 1.00 54.03 202 SER A O 1
ATOM 1620 N N . HIS A 1 203 ? -9.452 -12.713 23.545 1.00 55.91 203 HIS A N 1
ATOM 1621 C CA . HIS A 1 203 ? -8.045 -12.563 23.122 1.00 55.91 203 HIS A CA 1
ATOM 1622 C C . HIS A 1 203 ? -7.756 -13.031 21.685 1.00 55.91 203 HIS A C 1
ATOM 1624 O O . HIS A 1 203 ? -7.079 -12.322 20.944 1.00 55.91 203 HIS A O 1
ATOM 1630 N N . LYS A 1 204 ? -8.311 -14.174 21.250 1.00 60.16 204 LYS A N 1
ATOM 1631 C CA . LYS A 1 204 ? -8.081 -14.700 19.886 1.00 60.16 204 LYS A CA 1
ATOM 1632 C C . LYS A 1 204 ? -8.682 -13.801 18.797 1.00 60.16 204 LYS A C 1
ATOM 1634 O O . LYS A 1 204 ? -8.108 -13.669 17.723 1.00 60.16 204 LYS A O 1
ATOM 1639 N N . TRP A 1 205 ? -9.794 -13.128 19.095 1.00 67.50 205 TRP A N 1
ATOM 1640 C CA . TRP A 1 205 ? -10.482 -12.239 18.153 1.00 67.50 205 TRP A CA 1
ATOM 1641 C C . TRP A 1 205 ? -9.842 -10.848 18.050 1.00 67.50 205 TRP A C 1
ATOM 1643 O O . TRP A 1 205 ? -10.008 -10.179 17.032 1.00 67.50 205 TRP A O 1
ATOM 1653 N N . ARG A 1 206 ? -9.064 -10.431 19.061 1.00 77.44 206 ARG A N 1
ATOM 1654 C CA . ARG A 1 206 ? -8.267 -9.192 19.024 1.00 77.44 206 ARG A CA 1
ATOM 1655 C C . ARG A 1 206 ? -6.965 -9.324 18.234 1.00 77.44 206 ARG A C 1
ATOM 1657 O O . ARG A 1 206 ? -6.468 -8.316 17.750 1.00 77.44 206 ARG A O 1
ATOM 1664 N N . ALA A 1 207 ? -6.423 -10.531 18.073 1.00 86.56 207 ALA A N 1
ATOM 1665 C CA . ALA A 1 207 ? -5.165 -10.728 17.352 1.00 86.56 207 ALA A CA 1
ATOM 1666 C C . ALA A 1 207 ? -5.280 -10.347 15.867 1.00 86.56 207 ALA A C 1
ATOM 1668 O O . ALA A 1 207 ? -4.420 -9.645 15.349 1.00 86.56 207 ALA A O 1
ATOM 1669 N N . LEU A 1 208 ? -6.372 -10.741 15.203 1.00 91.19 208 LEU A N 1
ATOM 1670 C CA . LEU A 1 208 ? -6.578 -10.488 13.774 1.00 91.19 208 LEU A CA 1
ATOM 1671 C C . LEU A 1 208 ? -6.507 -8.996 13.388 1.00 91.19 208 LEU A C 1
ATOM 1673 O O . LEU A 1 208 ? -5.729 -8.675 12.493 1.00 91.19 208 LEU A O 1
ATOM 1677 N N . PRO A 1 209 ? -7.252 -8.067 14.024 1.00 94.44 209 PRO A N 1
ATOM 1678 C CA . PRO A 1 209 ? -7.129 -6.654 13.683 1.00 94.44 209 PRO A CA 1
ATOM 1679 C C . PRO A 1 209 ? -5.755 -6.070 14.030 1.00 94.44 209 PRO A C 1
ATOM 1681 O O . PRO A 1 209 ? -5.282 -5.212 13.300 1.00 94.44 209 PRO A O 1
ATOM 1684 N N . LEU A 1 210 ? -5.085 -6.534 15.091 1.00 95.81 210 LEU A N 1
ATOM 1685 C CA . LEU A 1 210 ? -3.739 -6.052 15.432 1.00 95.81 210 LEU A CA 1
ATOM 1686 C C . LEU A 1 210 ? -2.699 -6.488 14.393 1.00 95.81 210 LEU A C 1
ATOM 1688 O O . LEU A 1 210 ? -1.915 -5.662 13.935 1.00 95.81 210 LEU A O 1
ATOM 1692 N N . VAL A 1 211 ? -2.734 -7.758 13.976 1.00 96.31 211 VAL A N 1
ATOM 1693 C CA . VAL A 1 211 ? -1.890 -8.280 12.888 1.00 96.31 211 VAL A CA 1
ATOM 1694 C C . VAL A 1 211 ? -2.208 -7.559 11.580 1.00 96.31 211 VAL A C 1
ATOM 1696 O O . VAL A 1 211 ? -1.298 -7.171 10.857 1.00 96.31 211 VAL A O 1
ATOM 1699 N N . GLY A 1 212 ? -3.489 -7.323 11.298 1.00 97.31 212 GLY A N 1
ATOM 1700 C CA . GLY A 1 212 ? -3.918 -6.578 10.121 1.00 97.31 212 GLY A CA 1
ATOM 1701 C C . GLY A 1 212 ? -3.396 -5.140 10.099 1.00 97.31 212 GLY A C 1
ATOM 1702 O O . GLY A 1 212 ? -2.862 -4.717 9.077 1.00 97.31 212 GLY A O 1
ATOM 1703 N N . ILE A 1 213 ? -3.478 -4.411 11.221 1.00 98.38 213 ILE A N 1
ATOM 1704 C CA . ILE A 1 213 ? -2.876 -3.074 11.354 1.00 98.38 213 ILE A CA 1
ATOM 1705 C C . ILE A 1 213 ? -1.364 -3.166 11.135 1.00 98.38 213 ILE A C 1
ATOM 1707 O O . ILE A 1 213 ? -0.836 -2.404 10.339 1.00 98.38 213 ILE A O 1
ATOM 1711 N N . PHE A 1 214 ? -0.674 -4.111 11.783 1.00 98.38 214 PHE A N 1
ATOM 1712 C CA . PHE A 1 214 ? 0.773 -4.283 11.628 1.00 98.38 214 PHE A CA 1
ATOM 1713 C C . PHE A 1 214 ? 1.180 -4.469 10.161 1.00 98.38 214 PHE A C 1
ATOM 1715 O O . PHE A 1 214 ? 2.003 -3.717 9.644 1.00 98.38 214 PHE A O 1
ATOM 1722 N N . VAL A 1 215 ? 0.577 -5.452 9.486 1.00 98.00 215 VAL A N 1
ATOM 1723 C CA . VAL A 1 215 ? 0.917 -5.809 8.105 1.00 98.00 215 VAL A CA 1
ATOM 1724 C C . VAL A 1 215 ? 0.545 -4.679 7.151 1.00 98.00 215 VAL A C 1
ATOM 1726 O O . VAL A 1 215 ? 1.382 -4.264 6.354 1.00 98.00 215 VAL A O 1
ATOM 1729 N N . ALA A 1 216 ? -0.673 -4.137 7.244 1.00 98.25 216 ALA A N 1
ATOM 1730 C CA . ALA A 1 216 ? -1.109 -3.057 6.361 1.00 98.25 216 ALA A CA 1
ATOM 1731 C C . ALA A 1 216 ? -0.265 -1.789 6.549 1.00 98.25 216 ALA A C 1
ATOM 1733 O O . ALA A 1 216 ? 0.059 -1.133 5.564 1.00 98.25 216 ALA A O 1
ATOM 1734 N N . SER A 1 217 ? 0.134 -1.465 7.782 1.00 98.06 217 SER A N 1
ATOM 1735 C CA . SER A 1 217 ? 0.991 -0.314 8.072 1.00 98.06 217 SER A CA 1
ATOM 1736 C C . SER A 1 217 ? 2.423 -0.507 7.577 1.00 98.06 217 SER A C 1
ATOM 1738 O O . SER A 1 217 ? 3.003 0.434 7.040 1.00 98.06 217 SER A O 1
ATOM 1740 N N . ALA A 1 218 ? 2.993 -1.708 7.716 1.00 96.69 218 ALA A N 1
ATOM 1741 C CA . ALA A 1 218 ? 4.312 -2.010 7.164 1.00 96.69 218 ALA A CA 1
ATOM 1742 C C . ALA A 1 218 ? 4.303 -1.904 5.631 1.00 96.69 218 ALA A C 1
ATOM 1744 O O . ALA A 1 218 ? 5.114 -1.180 5.059 1.00 96.69 218 ALA A O 1
ATOM 1745 N N . LEU A 1 219 ? 3.325 -2.536 4.972 1.00 96.69 219 LEU A N 1
ATOM 1746 C CA . LEU A 1 219 ? 3.161 -2.457 3.518 1.00 96.69 219 LEU A CA 1
ATOM 1747 C C . LEU A 1 219 ? 2.910 -1.022 3.043 1.00 96.69 219 LEU A C 1
ATOM 1749 O O . LEU A 1 219 ? 3.492 -0.600 2.051 1.00 96.69 219 LEU A O 1
ATOM 1753 N N . HIS A 1 220 ? 2.107 -0.244 3.772 1.00 96.06 220 HIS A N 1
ATOM 1754 C CA . HIS A 1 220 ? 1.878 1.179 3.501 1.00 96.06 220 HIS A CA 1
ATOM 1755 C C . HIS A 1 220 ? 3.184 1.988 3.466 1.00 96.06 220 HIS A C 1
ATOM 1757 O O . HIS A 1 220 ? 3.371 2.815 2.577 1.00 96.06 220 HIS A O 1
ATOM 1763 N N . LEU A 1 221 ? 4.111 1.715 4.388 1.00 94.25 221 LEU A N 1
ATOM 1764 C CA . LEU A 1 221 ? 5.418 2.378 4.440 1.00 94.25 221 LEU A CA 1
ATOM 1765 C C . LEU A 1 221 ? 6.398 1.896 3.356 1.00 94.25 221 LEU A C 1
ATOM 1767 O O . LEU A 1 221 ? 7.352 2.609 3.050 1.00 94.25 221 LEU A O 1
ATOM 1771 N N . PHE A 1 222 ? 6.176 0.717 2.771 1.00 93.62 222 PHE A N 1
ATOM 1772 C CA . PHE A 1 222 ? 6.998 0.168 1.685 1.00 93.62 222 PHE A CA 1
ATOM 1773 C C . PHE A 1 222 ? 6.460 0.491 0.288 1.00 93.62 222 PHE A C 1
ATOM 1775 O O . PHE A 1 222 ? 7.200 0.417 -0.690 1.00 93.62 222 PHE A O 1
ATOM 1782 N N . ALA A 1 223 ? 5.176 0.831 0.181 1.00 92.81 223 ALA A N 1
ATOM 1783 C CA . ALA A 1 223 ? 4.472 0.879 -1.091 1.00 92.81 223 ALA A CA 1
ATOM 1784 C C . ALA A 1 223 ? 4.868 2.041 -1.991 1.00 92.81 223 ALA A C 1
ATOM 1786 O O . ALA A 1 223 ? 4.717 1.912 -3.196 1.00 92.81 223 ALA A O 1
ATOM 1787 N N . GLY A 1 224 ? 5.340 3.170 -1.468 1.00 88.56 224 GLY A N 1
ATOM 1788 C CA . GLY A 1 224 ? 5.614 4.341 -2.297 1.00 88.56 224 GLY A CA 1
ATOM 1789 C C . GLY A 1 224 ? 6.521 5.354 -1.616 1.00 88.56 224 GLY A C 1
ATOM 1790 O O . GLY A 1 224 ? 7.439 4.981 -0.896 1.00 88.56 224 GLY A O 1
ATOM 1791 N N . THR A 1 225 ? 6.312 6.641 -1.877 1.00 89.25 225 THR A N 1
ATOM 1792 C CA . THR A 1 225 ? 7.259 7.686 -1.470 1.00 89.25 225 THR A CA 1
ATOM 1793 C C . THR A 1 225 ? 7.290 7.873 0.056 1.00 89.25 225 THR A C 1
ATOM 1795 O O . THR A 1 225 ? 6.227 8.004 0.674 1.00 89.25 225 THR A O 1
ATOM 1798 N N . PRO A 1 226 ? 8.478 7.961 0.693 1.00 87.62 226 PRO A N 1
ATOM 1799 C CA . PRO A 1 226 ? 8.577 8.035 2.153 1.00 87.62 226 PRO A CA 1
ATOM 1800 C C . PRO A 1 226 ? 7.858 9.242 2.763 1.00 87.62 226 PRO A C 1
ATOM 1802 O O . PRO A 1 226 ? 7.154 9.105 3.762 1.00 87.62 226 PRO A O 1
ATOM 1805 N N . LYS A 1 227 ? 7.991 10.422 2.139 1.00 88.12 227 LYS A N 1
ATOM 1806 C CA . LYS A 1 227 ? 7.415 11.683 2.629 1.00 88.12 227 LYS A CA 1
ATOM 1807 C C . LYS A 1 227 ? 5.900 11.582 2.807 1.00 88.12 227 LYS A C 1
ATOM 1809 O O . LYS A 1 227 ? 5.385 11.785 3.904 1.00 88.12 227 LYS A O 1
ATOM 1814 N N . GLU A 1 228 ? 5.175 11.262 1.741 1.00 90.38 228 GLU A N 1
ATOM 1815 C CA . GLU A 1 228 ? 3.718 11.142 1.780 1.00 90.38 228 GLU A CA 1
ATOM 1816 C C . GLU A 1 228 ? 3.279 9.911 2.582 1.00 90.38 228 GLU A C 1
ATOM 1818 O O . GLU A 1 228 ? 2.231 9.935 3.228 1.00 90.38 228 GLU A O 1
ATOM 1823 N N . GLY A 1 229 ? 4.095 8.852 2.591 1.00 92.12 229 GLY A N 1
ATOM 1824 C CA . GLY A 1 229 ? 3.844 7.620 3.334 1.00 92.12 229 GLY A CA 1
ATOM 1825 C C . GLY A 1 229 ? 3.784 7.872 4.835 1.00 92.12 229 GLY A C 1
ATOM 1826 O O . GLY A 1 229 ? 2.806 7.485 5.474 1.00 92.12 229 GLY A O 1
ATOM 1827 N N . ILE A 1 230 ? 4.768 8.590 5.382 1.00 92.19 230 ILE A N 1
ATOM 1828 C CA . ILE A 1 230 ? 4.844 8.939 6.810 1.00 92.19 230 ILE A CA 1
ATOM 1829 C C . ILE A 1 230 ? 3.697 9.871 7.222 1.00 92.19 230 ILE A C 1
ATOM 1831 O O . ILE A 1 230 ? 3.097 9.666 8.279 1.00 92.19 230 ILE A O 1
ATOM 1835 N N . ILE A 1 231 ? 3.344 10.857 6.387 1.00 94.56 231 ILE A N 1
ATOM 1836 C CA . ILE A 1 231 ? 2.211 11.757 6.665 1.00 94.56 231 ILE A CA 1
ATOM 1837 C C . ILE A 1 231 ? 0.913 10.949 6.759 1.00 94.56 231 ILE A C 1
ATOM 1839 O O . ILE A 1 231 ? 0.179 11.059 7.744 1.00 94.56 231 ILE A O 1
ATOM 1843 N N . LEU A 1 232 ? 0.643 10.097 5.765 1.00 95.19 232 LEU A N 1
ATOM 1844 C CA . LEU A 1 232 ? -0.580 9.300 5.743 1.00 95.19 232 LEU A CA 1
ATOM 1845 C C . LEU A 1 232 ? -0.606 8.263 6.875 1.00 95.19 232 LEU A C 1
ATOM 1847 O O . LEU A 1 232 ? -1.645 8.075 7.504 1.00 95.19 232 LEU A O 1
ATOM 1851 N N . PHE A 1 233 ? 0.542 7.660 7.197 1.00 96.50 233 PHE A N 1
ATOM 1852 C CA . PHE A 1 233 ? 0.713 6.774 8.348 1.00 96.50 233 PHE A CA 1
ATOM 1853 C C . PHE A 1 233 ? 0.297 7.475 9.648 1.00 96.50 233 PHE A C 1
ATOM 1855 O O . PHE A 1 233 ? -0.552 6.965 10.380 1.00 96.50 233 PHE A O 1
ATOM 1862 N N . GLY A 1 234 ? 0.827 8.676 9.905 1.00 96.81 234 GLY A N 1
ATOM 1863 C CA . GLY A 1 234 ? 0.502 9.454 11.101 1.00 96.81 234 GLY A CA 1
ATOM 1864 C C . GLY A 1 234 ? -0.991 9.762 11.215 1.00 96.81 234 GLY A C 1
ATOM 1865 O O . GLY A 1 234 ? -1.591 9.525 12.264 1.00 96.81 234 GLY A O 1
ATOM 1866 N N . VAL A 1 235 ? -1.618 10.212 10.124 1.00 97.38 235 VAL A N 1
ATOM 1867 C CA . VAL A 1 235 ? -3.057 10.533 10.096 1.00 97.38 235 VAL A CA 1
ATOM 1868 C C . VAL A 1 235 ? -3.920 9.290 10.338 1.00 97.38 235 VAL A C 1
ATOM 1870 O O . VAL A 1 235 ? -4.854 9.341 11.140 1.00 97.38 235 VAL A O 1
ATOM 1873 N N . LEU A 1 236 ? -3.605 8.160 9.699 1.00 97.75 236 LEU A N 1
ATOM 1874 C CA . LEU A 1 236 ? -4.347 6.904 9.868 1.00 97.75 236 LEU A CA 1
ATOM 1875 C C . LEU A 1 236 ? -4.250 6.369 11.298 1.00 97.75 236 LEU A C 1
ATOM 1877 O O . LEU A 1 236 ? -5.258 5.957 11.874 1.00 97.75 236 LEU A O 1
ATOM 1881 N N . HIS A 1 237 ? -3.054 6.392 11.887 1.00 98.12 237 HIS A N 1
ATOM 1882 C CA . HIS A 1 237 ? -2.840 5.931 13.257 1.00 98.12 237 HIS A CA 1
ATOM 1883 C C . HIS A 1 237 ? -3.449 6.878 14.292 1.00 98.12 237 HIS A C 1
ATOM 1885 O O . HIS A 1 237 ? -3.993 6.402 15.290 1.00 98.12 237 HIS A O 1
ATOM 1891 N N . PHE A 1 238 ? -3.452 8.189 14.036 1.00 97.56 238 PHE A N 1
ATOM 1892 C CA . PHE A 1 238 ? -4.177 9.153 14.861 1.00 97.56 238 PHE A CA 1
ATOM 1893 C C . PHE A 1 238 ? -5.690 8.903 14.813 1.00 97.56 238 PHE A C 1
ATOM 1895 O O . PHE A 1 238 ? -6.325 8.765 15.859 1.00 97.56 238 PHE A O 1
ATOM 1902 N N . ALA A 1 239 ? -6.272 8.737 13.621 1.00 96.62 239 ALA A N 1
ATOM 1903 C CA . ALA A 1 239 ? -7.685 8.386 13.479 1.00 96.62 239 ALA A CA 1
ATOM 1904 C C . ALA A 1 239 ? -8.015 7.056 14.183 1.00 96.62 239 ALA A C 1
ATOM 1906 O O . ALA A 1 239 ? -8.977 6.974 14.947 1.00 96.62 239 ALA A O 1
ATOM 1907 N N . GLY A 1 240 ? -7.174 6.033 14.015 1.00 96.69 240 GLY A N 1
ATOM 1908 C CA . GLY A 1 240 ? -7.299 4.756 14.715 1.00 96.69 240 GLY A CA 1
ATOM 1909 C C . GLY A 1 240 ? -7.244 4.884 16.241 1.00 96.69 240 GLY A C 1
ATOM 1910 O O . GLY A 1 240 ? -8.059 4.278 16.941 1.00 96.69 240 GLY A O 1
ATOM 1911 N N . LEU A 1 241 ? -6.332 5.712 16.764 1.00 97.38 241 LEU A N 1
ATOM 1912 C CA . LEU A 1 241 ? -6.226 6.018 18.192 1.00 97.38 241 LEU A CA 1
ATOM 1913 C C . LEU A 1 241 ? -7.512 6.663 18.715 1.00 97.38 241 LEU A C 1
ATOM 1915 O O . LEU A 1 241 ? -8.032 6.209 19.733 1.00 97.38 241 LEU A O 1
ATOM 1919 N N . THR A 1 242 ? -8.050 7.672 18.021 1.00 96.75 242 THR A N 1
ATOM 1920 C CA . THR A 1 242 ? -9.297 8.333 18.450 1.00 96.75 242 THR A CA 1
ATOM 1921 C C . THR A 1 242 ? -10.453 7.337 18.554 1.00 96.75 242 THR A C 1
ATOM 1923 O O . THR A 1 242 ? -11.143 7.309 19.573 1.00 96.75 242 THR A O 1
ATOM 1926 N N . GLY A 1 243 ? -10.602 6.437 17.576 1.00 95.06 243 GLY A N 1
ATOM 1927 C CA . GLY A 1 243 ? -11.601 5.368 17.619 1.00 95.06 243 GLY A CA 1
ATOM 1928 C C . GLY A 1 243 ? -11.420 4.424 18.813 1.00 95.06 243 GLY A C 1
ATOM 1929 O O . GLY A 1 243 ? -12.390 4.085 19.491 1.00 95.06 243 GLY A O 1
ATOM 1930 N N . VAL A 1 244 ? -10.182 4.023 19.118 1.00 95.00 244 VAL A N 1
ATOM 1931 C CA . VAL A 1 244 ? -9.887 3.154 20.271 1.00 95.00 244 VAL A CA 1
ATOM 1932 C C . VAL A 1 244 ? -10.140 3.859 21.603 1.00 95.00 244 VAL A C 1
ATOM 1934 O O . VAL A 1 244 ? -10.666 3.224 22.520 1.00 95.00 244 VAL A O 1
ATOM 1937 N N . ILE A 1 245 ? -9.821 5.151 21.720 1.00 95.50 245 ILE A N 1
ATOM 1938 C CA . ILE A 1 245 ? -10.112 5.953 22.918 1.00 95.50 245 ILE A CA 1
ATOM 1939 C C . ILE A 1 245 ? -11.624 6.013 23.152 1.00 95.50 245 ILE A C 1
ATOM 1941 O O . ILE A 1 245 ? -12.078 5.683 24.245 1.00 95.50 245 ILE A O 1
ATOM 1945 N N . VAL A 1 246 ? -12.402 6.357 22.121 1.00 94.56 246 VAL A N 1
ATOM 1946 C CA . VAL A 1 246 ? -13.868 6.484 22.211 1.00 94.56 246 VAL A CA 1
ATOM 1947 C C . VAL A 1 246 ? -14.538 5.149 22.551 1.00 94.56 246 VAL A C 1
ATOM 1949 O O . VAL A 1 246 ? -15.449 5.108 23.377 1.00 94.56 246 VAL A O 1
ATOM 1952 N N . ALA A 1 247 ? -14.072 4.039 21.974 1.00 92.12 247 ALA A N 1
ATOM 1953 C CA . ALA A 1 247 ? -14.626 2.713 22.258 1.00 92.12 247 ALA A CA 1
ATOM 1954 C C . ALA A 1 247 ? -14.254 2.164 23.647 1.00 92.12 247 ALA A C 1
ATOM 1956 O O . ALA A 1 247 ? -14.928 1.272 24.172 1.00 92.12 247 ALA A O 1
ATOM 1957 N N . SER A 1 248 ? -13.178 2.663 24.260 1.00 91.50 248 SER A N 1
ATOM 1958 C CA . SER A 1 248 ? -12.671 2.148 25.531 1.00 91.50 248 SER A CA 1
ATOM 1959 C C . SER A 1 248 ? -13.474 2.677 26.721 1.00 91.50 248 SER A C 1
ATOM 1961 O O . SER A 1 248 ? -13.240 3.772 27.223 1.00 91.50 248 SER A O 1
ATOM 1963 N N . ARG A 1 249 ? -14.402 1.863 27.237 1.00 87.38 249 ARG A N 1
ATOM 1964 C CA . ARG A 1 249 ? -15.201 2.212 28.423 1.00 87.38 249 ARG A CA 1
ATOM 1965 C C . ARG A 1 249 ? -14.420 1.970 29.721 1.00 87.38 249 ARG A C 1
ATOM 1967 O O . ARG A 1 249 ? -14.203 0.826 30.118 1.00 87.38 249 ARG A O 1
ATOM 1974 N N . GLY A 1 250 ? -14.053 3.057 30.402 1.00 86.94 250 GLY A N 1
ATOM 1975 C CA . GLY A 1 250 ? -13.386 3.051 31.709 1.00 86.94 250 GLY A CA 1
ATOM 1976 C C . GLY A 1 250 ? -11.858 3.160 31.633 1.00 86.94 250 GLY A C 1
ATOM 1977 O O . GLY A 1 250 ? -11.224 2.683 30.693 1.00 86.94 250 GLY A O 1
ATOM 1978 N N . SER A 1 251 ? -11.254 3.762 32.662 1.00 88.19 251 SER A N 1
ATOM 1979 C CA . SER A 1 251 ? -9.825 4.121 32.689 1.00 88.19 251 SER A CA 1
ATOM 1980 C C . SER A 1 251 ? -8.879 2.926 32.529 1.00 88.19 251 SER A C 1
ATOM 1982 O O . SER A 1 251 ? -7.897 3.011 31.797 1.00 88.19 251 SER A O 1
ATOM 1984 N N . LYS A 1 252 ? -9.193 1.781 33.149 1.00 88.25 252 LYS A N 1
ATOM 1985 C CA . LYS A 1 252 ? -8.382 0.554 33.033 1.00 88.25 252 LYS A CA 1
ATOM 1986 C C . LYS A 1 252 ? -8.383 -0.022 31.613 1.00 88.25 252 LYS A C 1
ATOM 1988 O O . LYS A 1 252 ? -7.337 -0.425 31.113 1.00 88.25 252 LYS A O 1
ATOM 1993 N N . ALA A 1 253 ? -9.549 -0.061 30.965 1.00 87.12 253 ALA A N 1
ATOM 1994 C CA . ALA A 1 253 ? -9.677 -0.563 29.597 1.00 87.12 253 ALA A CA 1
ATOM 1995 C C . ALA A 1 253 ? -8.987 0.375 28.600 1.00 87.12 253 ALA A C 1
ATOM 1997 O O . ALA A 1 253 ? -8.282 -0.095 27.710 1.00 87.12 253 ALA A O 1
ATOM 1998 N N . LEU A 1 254 ? -9.136 1.688 28.802 1.00 91.69 254 LEU A N 1
ATOM 1999 C CA . LEU A 1 254 ? -8.443 2.714 28.031 1.00 91.69 254 LEU A CA 1
ATOM 2000 C C . LEU A 1 254 ? -6.924 2.540 28.115 1.00 91.69 254 LEU A C 1
ATOM 2002 O O . LEU A 1 254 ? -6.277 2.398 27.081 1.00 91.69 254 LEU A O 1
ATOM 2006 N N .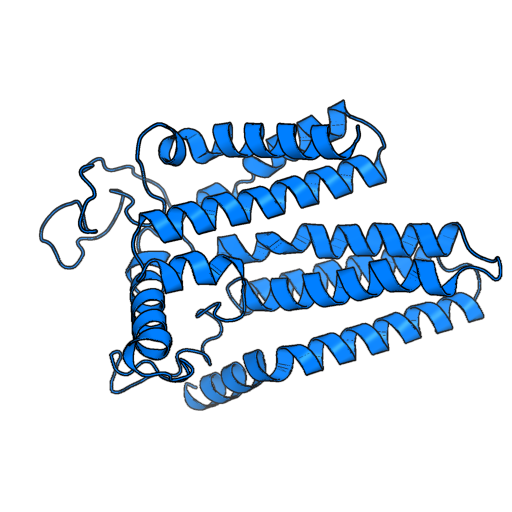 LEU A 1 255 ? -6.368 2.473 29.329 1.00 93.19 255 LEU A N 1
ATOM 2007 C CA . LEU A 1 255 ? -4.927 2.319 29.532 1.00 93.19 255 LEU A CA 1
ATOM 2008 C C . LEU A 1 255 ? -4.393 1.037 28.878 1.00 93.19 255 LEU A C 1
ATOM 2010 O O . LEU A 1 255 ? -3.363 1.067 28.212 1.00 93.19 255 LEU A O 1
ATOM 2014 N N . SER A 1 256 ? -5.115 -0.079 29.017 1.00 91.69 256 SER A N 1
ATOM 2015 C CA . SER A 1 256 ? -4.725 -1.350 28.402 1.00 91.69 256 SER A CA 1
ATOM 2016 C C . SER A 1 256 ? -4.748 -1.292 26.871 1.00 91.69 256 SER A C 1
ATOM 2018 O O . SER A 1 256 ? -3.775 -1.691 26.235 1.00 91.69 256 SER A O 1
ATOM 2020 N N . ASN A 1 257 ? -5.824 -0.779 26.267 1.00 92.38 257 ASN A N 1
ATOM 2021 C CA . ASN A 1 257 ? -5.949 -0.727 24.809 1.00 92.38 257 ASN A CA 1
ATOM 2022 C C . ASN A 1 257 ? -4.942 0.253 24.186 1.00 92.38 257 ASN A C 1
ATOM 2024 O O . ASN A 1 257 ? -4.338 -0.067 23.164 1.00 92.38 257 ASN A O 1
ATOM 2028 N N . VAL A 1 258 ? -4.716 1.411 24.817 1.00 94.56 258 VAL A N 1
ATOM 2029 C CA . VAL A 1 258 ? -3.689 2.372 24.385 1.00 94.56 258 VAL A CA 1
ATOM 2030 C C . VAL A 1 258 ? -2.291 1.775 24.546 1.00 94.56 258 VAL A C 1
ATOM 2032 O O . VAL A 1 258 ? -1.491 1.872 23.622 1.00 94.56 258 VAL A O 1
ATOM 2035 N N . GLY A 1 259 ? -2.008 1.084 25.654 1.00 94.94 259 GLY A N 1
ATOM 2036 C CA . GLY A 1 259 ? -0.734 0.385 25.850 1.00 94.94 259 GLY A CA 1
ATOM 2037 C C . GLY A 1 259 ? -0.452 -0.654 24.760 1.00 94.94 259 GLY A C 1
ATOM 2038 O O . GLY A 1 259 ? 0.653 -0.704 24.225 1.00 94.94 259 GLY A O 1
ATOM 2039 N N . VAL A 1 260 ? -1.463 -1.432 24.357 1.00 93.75 260 VAL A N 1
ATOM 2040 C CA . VAL A 1 260 ? -1.342 -2.384 23.236 1.00 93.75 260 VAL A CA 1
ATOM 2041 C C . VAL A 1 260 ? -1.063 -1.666 21.914 1.00 93.75 260 VAL A C 1
ATOM 2043 O O . VAL A 1 260 ? -0.218 -2.127 21.149 1.00 93.75 260 VAL A O 1
ATOM 2046 N N . LEU A 1 261 ? -1.728 -0.537 21.642 1.00 95.69 261 LEU A N 1
ATOM 2047 C CA . LEU A 1 261 ? -1.456 0.257 20.439 1.00 95.69 261 LEU A CA 1
ATOM 2048 C C . LEU A 1 261 ? -0.037 0.831 20.424 1.00 95.69 261 LEU A C 1
ATOM 2050 O O . LEU A 1 261 ? 0.614 0.775 19.388 1.00 95.69 261 LEU A O 1
ATOM 2054 N N . LEU A 1 262 ? 0.463 1.330 21.555 1.00 96.69 262 LEU A N 1
ATOM 2055 C CA . LEU A 1 262 ? 1.834 1.837 21.652 1.00 96.69 262 LEU A CA 1
ATOM 2056 C C . LEU A 1 262 ? 2.855 0.736 21.348 1.00 96.69 262 LEU A C 1
ATOM 2058 O O . LEU A 1 262 ? 3.757 0.941 20.540 1.00 96.69 262 LEU A O 1
ATOM 2062 N N . MET A 1 263 ? 2.674 -0.456 21.924 1.00 97.06 263 MET A N 1
ATOM 2063 C CA . MET A 1 263 ? 3.539 -1.606 21.633 1.00 97.06 263 MET A CA 1
ATOM 2064 C C . MET A 1 263 ? 3.461 -2.030 20.164 1.00 97.06 263 MET A C 1
ATOM 2066 O O . MET A 1 263 ? 4.482 -2.363 19.560 1.00 97.06 263 MET A O 1
ATOM 2070 N N . LEU A 1 264 ? 2.269 -1.984 19.566 1.00 97.19 264 LEU A N 1
ATOM 2071 C CA . LEU A 1 264 ? 2.075 -2.246 18.142 1.00 97.19 264 LEU A CA 1
ATOM 2072 C C . LEU A 1 264 ? 2.832 -1.229 17.277 1.00 97.19 264 LEU A C 1
ATOM 2074 O O . LEU A 1 264 ? 3.513 -1.625 16.337 1.00 97.19 264 LEU A O 1
ATOM 2078 N N . TRP A 1 265 ? 2.758 0.063 17.600 1.00 97.19 265 TRP A N 1
ATOM 2079 C CA . TRP A 1 265 ? 3.456 1.115 16.857 1.00 97.19 265 TRP A CA 1
ATOM 2080 C C . TRP A 1 265 ? 4.970 1.012 16.976 1.00 97.19 265 TRP A C 1
ATOM 2082 O O . TRP A 1 265 ? 5.656 1.125 15.964 1.00 97.19 265 TRP A O 1
ATOM 2092 N N . ILE A 1 266 ? 5.487 0.716 18.173 1.00 97.06 266 ILE A N 1
ATOM 2093 C CA . ILE A 1 266 ? 6.911 0.414 18.372 1.00 97.06 266 ILE A CA 1
ATOM 2094 C C . ILE A 1 266 ? 7.314 -0.778 17.500 1.00 97.06 266 ILE A C 1
ATOM 2096 O O . ILE A 1 266 ? 8.322 -0.720 16.803 1.00 97.06 266 ILE A O 1
ATOM 2100 N N . SER A 1 267 ? 6.499 -1.834 17.476 1.00 97.38 267 SER A N 1
ATOM 2101 C CA . SER A 1 267 ? 6.774 -3.020 16.659 1.00 97.38 267 SER A CA 1
ATOM 2102 C C . SER A 1 267 ? 6.811 -2.689 15.164 1.00 97.38 267 SER A C 1
ATOM 2104 O O . SER A 1 267 ? 7.705 -3.155 14.466 1.00 97.38 267 SER A O 1
ATOM 2106 N N . ILE A 1 268 ? 5.882 -1.864 14.666 1.00 97.12 268 ILE A N 1
ATOM 2107 C CA . ILE A 1 268 ? 5.870 -1.416 13.263 1.00 97.12 268 ILE A CA 1
ATOM 2108 C C . ILE A 1 268 ? 7.110 -0.569 12.956 1.00 97.12 268 ILE A C 1
ATOM 2110 O O . ILE A 1 268 ? 7.762 -0.779 11.932 1.00 97.12 268 ILE A O 1
ATOM 2114 N N . ALA A 1 269 ? 7.463 0.365 13.842 1.00 94.56 269 ALA A N 1
ATOM 2115 C CA . ALA A 1 269 ? 8.639 1.212 13.676 1.00 94.56 269 ALA A CA 1
ATOM 2116 C C . ALA A 1 269 ? 9.922 0.375 13.595 1.00 94.56 269 ALA A C 1
ATOM 2118 O O . ALA A 1 269 ? 10.724 0.585 12.690 1.00 94.56 269 ALA A O 1
ATOM 2119 N N . LEU A 1 270 ? 10.077 -0.616 14.479 1.00 95.50 270 LEU A N 1
ATOM 2120 C CA . LEU A 1 270 ? 11.223 -1.529 14.487 1.00 95.50 270 LEU A CA 1
ATOM 2121 C C . LEU A 1 270 ? 11.250 -2.437 13.254 1.00 95.50 270 LEU A C 1
ATOM 2123 O O . LEU A 1 270 ? 12.299 -2.601 12.640 1.00 95.50 270 LEU A O 1
ATOM 2127 N N . ALA A 1 271 ? 10.106 -2.995 12.856 1.00 94.62 271 ALA A N 1
ATOM 2128 C CA . ALA A 1 271 ? 10.021 -3.873 11.690 1.00 94.62 271 ALA A CA 1
ATOM 2129 C C . ALA A 1 271 ? 10.324 -3.143 10.374 1.00 94.62 271 ALA A C 1
ATOM 2131 O O . ALA A 1 271 ? 10.857 -3.737 9.442 1.00 94.62 271 ALA A O 1
ATOM 2132 N N . THR A 1 272 ? 10.002 -1.851 10.298 1.00 92.69 272 THR A N 1
ATOM 2133 C CA . THR A 1 272 ? 10.278 -1.019 9.119 1.00 92.69 272 THR A CA 1
ATOM 2134 C C . THR A 1 272 ? 11.615 -0.275 9.207 1.00 92.69 272 THR A C 1
ATOM 2136 O O . THR A 1 272 ? 12.056 0.282 8.201 1.00 92.69 272 THR A O 1
ATOM 2139 N N . ALA A 1 273 ? 12.297 -0.308 10.363 1.00 91.06 273 ALA A N 1
ATOM 2140 C CA . ALA A 1 273 ? 13.567 0.378 10.622 1.00 91.06 273 ALA A CA 1
ATOM 2141 C C . ALA A 1 273 ? 14.658 0.116 9.584 1.00 91.06 273 ALA A C 1
ATOM 2143 O O . ALA A 1 273 ? 15.272 1.091 9.148 1.00 91.06 273 ALA A O 1
ATOM 2144 N N . PRO A 1 274 ? 14.874 -1.125 9.104 1.00 87.12 274 PRO A N 1
ATOM 2145 C CA . PRO A 1 274 ? 15.888 -1.374 8.084 1.00 87.12 274 PRO A CA 1
ATOM 2146 C C . PRO A 1 274 ? 15.677 -0.565 6.799 1.00 87.12 274 PRO A C 1
ATOM 2148 O O . PRO A 1 274 ? 16.643 -0.245 6.122 1.00 87.12 274 PRO A O 1
ATOM 2151 N N . HIS A 1 275 ? 14.437 -0.201 6.465 1.00 85.88 275 HIS A N 1
ATOM 2152 C CA . HIS A 1 275 ? 14.140 0.603 5.282 1.00 85.88 275 HIS A CA 1
ATOM 2153 C C . HIS A 1 275 ? 14.385 2.099 5.529 1.00 85.88 275 HIS A C 1
ATOM 2155 O O . HIS A 1 275 ? 15.109 2.743 4.772 1.00 85.88 275 HIS A O 1
ATOM 2161 N N . TRP A 1 276 ? 13.824 2.669 6.602 1.00 85.12 276 TRP A N 1
ATOM 2162 C CA . TRP A 1 276 ? 13.890 4.120 6.820 1.00 85.12 276 TRP A CA 1
ATOM 2163 C C . TRP A 1 276 ? 15.183 4.598 7.495 1.00 85.12 276 TRP A C 1
ATOM 2165 O O . TRP A 1 276 ? 15.571 5.742 7.283 1.00 85.12 276 TRP A O 1
ATOM 2175 N N . LEU A 1 277 ? 15.900 3.759 8.250 1.00 87.81 277 LEU A N 1
ATOM 2176 C CA . LEU A 1 277 ? 17.206 4.142 8.807 1.00 87.81 277 LEU A CA 1
ATOM 2177 C C . LEU A 1 277 ? 18.265 4.307 7.715 1.00 87.81 277 LEU A C 1
ATOM 2179 O O . LEU A 1 277 ? 19.022 5.271 7.751 1.00 87.81 277 LEU A O 1
ATOM 2183 N N . ILE A 1 278 ? 18.283 3.413 6.720 1.00 85.06 278 ILE A N 1
ATOM 2184 C CA . ILE A 1 278 ? 19.194 3.530 5.570 1.00 85.06 278 ILE A CA 1
ATOM 2185 C C . ILE A 1 278 ? 18.859 4.793 4.765 1.00 85.06 278 ILE A C 1
ATOM 2187 O O . ILE A 1 278 ? 19.762 5.491 4.300 1.00 85.06 278 ILE A O 1
ATOM 2191 N N . PHE A 1 279 ? 17.572 5.133 4.655 1.00 84.38 279 PHE A N 1
ATOM 2192 C CA . PHE A 1 279 ? 17.137 6.395 4.061 1.00 84.38 279 PHE A CA 1
ATOM 2193 C C . PHE A 1 279 ? 17.648 7.617 4.815 1.00 84.38 279 PHE A C 1
ATOM 2195 O O . PHE A 1 279 ? 18.212 8.513 4.193 1.00 84.38 279 PHE A O 1
ATOM 2202 N N . LEU A 1 280 ? 17.503 7.649 6.141 1.00 85.56 280 LEU A N 1
ATOM 2203 C CA . LEU A 1 280 ? 17.989 8.766 6.951 1.00 85.56 280 LEU A CA 1
ATOM 2204 C C . LEU A 1 280 ? 19.514 8.912 6.892 1.00 85.56 280 LEU A C 1
ATOM 2206 O O . LEU A 1 280 ? 19.996 10.033 6.768 1.00 85.56 280 LEU A O 1
ATOM 2210 N N . ASP A 1 281 ? 20.261 7.804 6.926 1.00 86.50 281 ASP A N 1
ATOM 2211 C CA . ASP A 1 281 ? 21.724 7.815 6.775 1.00 86.50 281 ASP A CA 1
ATOM 2212 C C . ASP A 1 281 ? 22.159 8.315 5.388 1.00 86.50 281 ASP A C 1
ATOM 2214 O O . ASP A 1 281 ? 23.106 9.092 5.263 1.00 86.50 281 ASP A O 1
ATOM 2218 N N . THR A 1 282 ? 21.437 7.921 4.336 1.00 81.88 282 THR A N 1
ATOM 2219 C CA . THR A 1 282 ? 21.681 8.429 2.978 1.00 81.88 282 THR A CA 1
ATOM 2220 C C . THR A 1 282 ? 21.402 9.930 2.906 1.00 81.88 282 THR A C 1
ATOM 2222 O O . THR A 1 282 ? 22.197 10.685 2.350 1.00 81.88 282 THR A O 1
ATOM 2225 N N . LEU A 1 283 ? 20.293 10.374 3.504 1.00 81.75 283 LEU A N 1
ATOM 2226 C CA . LEU A 1 283 ? 19.877 11.773 3.502 1.00 81.75 283 LEU A CA 1
ATOM 2227 C C . LEU A 1 283 ? 20.869 12.668 4.252 1.00 81.75 283 LEU A C 1
ATOM 2229 O O . LEU A 1 283 ? 21.203 13.737 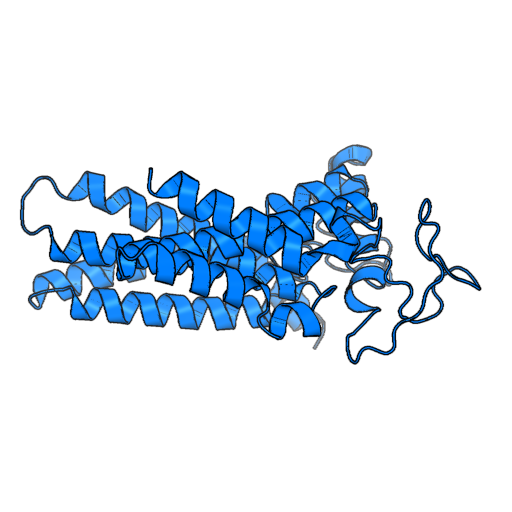3.753 1.00 81.75 283 LEU A O 1
ATOM 2233 N N . SER A 1 284 ? 21.385 12.227 5.403 1.00 86.25 284 SER A N 1
ATOM 2234 C CA . SER A 1 284 ? 22.343 13.015 6.191 1.00 86.25 284 SER A CA 1
ATOM 2235 C C . SER A 1 284 ? 23.703 13.190 5.516 1.00 86.25 284 SER A C 1
ATOM 2237 O O . SER A 1 284 ? 24.484 14.033 5.938 1.00 86.25 284 SER A O 1
ATOM 2239 N N . LYS A 1 285 ? 24.020 12.362 4.514 1.00 81.75 285 LYS A N 1
ATOM 2240 C CA . LYS A 1 285 ? 25.256 12.456 3.719 1.00 81.75 285 LYS A CA 1
ATOM 2241 C C . LYS A 1 285 ? 25.077 13.282 2.444 1.00 81.75 285 LYS A C 1
ATOM 2243 O O . LYS A 1 285 ? 26.069 13.634 1.816 1.00 81.75 285 LYS A O 1
ATOM 2248 N N . ALA A 1 286 ? 23.831 13.539 2.046 1.00 72.06 286 ALA A N 1
ATOM 2249 C CA . ALA A 1 286 ? 23.486 14.315 0.858 1.00 72.06 286 ALA A CA 1
ATOM 2250 C C . ALA A 1 286 ? 23.283 15.816 1.151 1.00 72.06 286 ALA A C 1
ATOM 2252 O O . ALA A 1 286 ? 23.241 16.607 0.210 1.00 72.06 286 ALA A O 1
ATOM 2253 N N . SER A 1 287 ? 23.128 16.188 2.428 1.00 55.19 287 SER A N 1
ATOM 2254 C CA . SER A 1 287 ? 23.050 17.569 2.932 1.00 55.19 287 SER A CA 1
ATOM 2255 C C . SER A 1 287 ? 24.417 18.125 3.298 1.00 55.19 287 SER A C 1
ATOM 2257 O O . SER A 1 287 ? 24.668 19.307 2.984 1.00 55.19 287 SER A O 1
#

Foldseek 3Di:
DLLVLLLVLLVVLLCVLVVCVPPVVAFLLQALADDDDPDPADRPAPPDDDNDYDDAPADNCQCVVPQLVLLLLCLCQCPVVVHHQQWDCPPPNIDGSLQQLANLPVAPLSVLCNVVSSHRVSVRSSLSLLSSLLLSLQLLLQCLVPVDSVSSSVVSSVVSVPCCCVRQVNHQVSNLSSLLSQLLSLLSQLLVLLLVDPDDVRDVSNVVSLVSNLVSLLNSSSRGHNVVSVVSSVVSLVVSLVSCCVSQDDDVSNVVSVVSSVVSVVVSCVVNCVRNVSNVVSVVVVD

Radius of gyration: 20.86 Å; chains: 1; bounding box: 55×34×64 Å

pLDDT: mean 86.79, std 13.23, range [45.28, 98.44]

Secondary structure (DSSP, 8-state):
--HHHHHHHHHHHHHHHSHHHHHS---SSS-SSS---SSSSS--STT---------SS-TTTIIIIIHHHHHHHHIIIIIS---S-EETTSTT-EETTTTS-S-TT-GGGHHHHHTTT-HHHHHHHHHHHHHHHHHHHHHHHHHHH--HHHHHHHHHHHHT-HHHHHTTTSGGGGGGSSHHHHHHHHHHHHHHHHH--STT-HHHHHHHHHHHHHHHHHHHHSS-HHHHHHHHHHHHHHHHHHHHHH--SHHHHHHHHHHHHHHHHHHHHHHHHHHHHHHHHHHHH-

Sequence (287 aa):
MPAGLVLVGAVLALSLSSYPIIFFGKSYVSPGYGPQMLYDGLPYVPGYQSTDREDLPADAGAMPWQNLPYSRVQHEAVFEHGEFPLWNRYNSAGLPLFGQGQSQFLDPLHWIAVVGEGNGWAWDLKFLLSKLVFLVGIGACVLRMTGNRLATVAITVSAAFIGFFYFRFNHPVFFNLTYAPWVFYFYLQLVRTIELGQRRWSHKWRALPLVGIFVASALHLFAGTPKEGIILFGVLHFAGLTGVIVASRGSKALLSNVGVLLMLWISIALATAPHWLIFLDTLSKAS